Protein AF-A0A453MS35-F1 (afdb_monomer_lite)

InterPro domains:
  IPR036047 F-box-like domain superfamily [SSF81383] (11-63)
  IPR056594 F-box protein AT5G49610-like, beta-propeller domain [PF23635] (106-195)

Sequence (196 aa):
MAAISKVLEDDDLLSEILLRTVFTTTLLNSALVCTRWLAHASNRAFLHRFREIHPPRLLGFYINKGQNTPHFIPILPQPRELTAVIRHATSSLGTYQRVPSVPTYILGCRNGNVLIRQHDKIGTTFAVHNMVCPERGMDILPPFPRPQSPYLFDGTAYSRIMSKEEGDALSYLYVLMHQTTDGKHRVYIYILKHGI

pLDDT: mean 79.85, std 10.14, range [53.53, 92.62]

Organism: Aegilops tauschii subsp. strangulata (NCBI:txid200361)

Radius of gyration: 22.03 Å; chains: 1; bounding box: 55×33×72 Å

Structure (mmCIF, N/CA/C/O backbone):
data_AF-A0A453MS35-F1
#
_entry.id   AF-A0A453MS35-F1
#
loop_
_atom_site.group_PDB
_atom_site.id
_atom_site.type_symbol
_atom_site.label_atom_id
_atom_site.label_alt_id
_atom_site.label_comp_id
_atom_site.label_asym_id
_atom_site.label_entity_id
_atom_site.label_seq_id
_atom_site.pdbx_PDB_ins_code
_atom_site.Cartn_x
_atom_site.Cartn_y
_atom_site.Cartn_z
_atom_site.occupancy
_atom_site.B_iso_or_equiv
_atom_site.auth_seq_id
_atom_site.auth_comp_id
_atom_site.auth_asym_id
_atom_site.auth_atom_id
_atom_site.pdbx_PDB_model_num
ATOM 1 N N . MET A 1 1 ? -27.116 5.387 35.245 1.00 53.53 1 MET A N 1
ATOM 2 C CA . MET A 1 1 ? -26.172 4.264 35.029 1.00 53.53 1 MET A CA 1
ATOM 3 C C . MET A 1 1 ? -26.822 3.068 34.325 1.00 53.53 1 MET A C 1
ATOM 5 O O . MET A 1 1 ? -26.274 2.639 33.324 1.00 53.53 1 MET A O 1
ATOM 9 N N . ALA A 1 2 ? -28.000 2.574 34.741 1.00 59.91 2 ALA A N 1
ATOM 10 C CA . ALA A 1 2 ? -28.636 1.387 34.131 1.00 59.91 2 ALA A CA 1
ATOM 11 C C . ALA A 1 2 ? -28.990 1.513 32.628 1.00 59.91 2 ALA A C 1
ATOM 13 O O . ALA A 1 2 ? -28.843 0.554 31.877 1.00 59.91 2 ALA A O 1
ATOM 14 N N . ALA A 1 3 ? -29.407 2.698 32.167 1.00 63.09 3 ALA A N 1
ATOM 15 C CA . ALA A 1 3 ? -29.741 2.921 30.755 1.00 63.09 3 ALA A CA 1
ATOM 16 C C . ALA A 1 3 ? -28.516 2.853 29.820 1.00 63.09 3 ALA A C 1
ATOM 18 O O . ALA A 1 3 ? -28.639 2.401 28.689 1.00 63.09 3 ALA A O 1
ATOM 19 N N . ILE A 1 4 ? -27.331 3.249 30.306 1.00 62.66 4 ILE A N 1
ATOM 20 C CA . ILE A 1 4 ? -26.080 3.188 29.532 1.00 62.66 4 ILE A CA 1
ATOM 21 C C . ILE A 1 4 ? -25.636 1.727 29.367 1.00 62.66 4 ILE A C 1
ATOM 23 O O . ILE A 1 4 ? -25.231 1.348 28.276 1.00 62.66 4 ILE A O 1
ATOM 27 N N . SER A 1 5 ? -25.784 0.893 30.407 1.00 65.69 5 SER A N 1
ATOM 28 C CA . SER A 1 5 ? -25.489 -0.551 30.322 1.00 65.69 5 SER A CA 1
ATOM 29 C C . SER A 1 5 ? -26.341 -1.239 29.257 1.00 65.69 5 SER A C 1
ATOM 31 O O . SER A 1 5 ? -25.800 -1.928 28.404 1.00 65.69 5 SER A O 1
ATOM 33 N N . LYS A 1 6 ? -27.654 -0.955 29.226 1.00 69.81 6 LYS A N 1
ATOM 34 C CA . LYS A 1 6 ? -28.568 -1.517 28.217 1.00 69.81 6 LYS A CA 1
ATOM 35 C C . LYS A 1 6 ? -28.173 -1.182 26.779 1.00 69.81 6 LYS A C 1
ATOM 37 O O . LYS A 1 6 ? -28.295 -2.033 25.911 1.00 69.81 6 LYS A O 1
ATOM 42 N N . VAL A 1 7 ? -27.701 0.039 26.525 1.00 68.25 7 VAL A N 1
ATOM 43 C CA . VAL A 1 7 ? -27.255 0.458 25.184 1.00 68.25 7 VAL A CA 1
ATOM 44 C C . VAL A 1 7 ? -25.968 -0.261 24.774 1.00 68.25 7 VAL A C 1
ATOM 46 O O . VAL A 1 7 ? -25.811 -0.610 23.613 1.00 68.25 7 VAL A O 1
ATOM 49 N N . LEU A 1 8 ? -25.058 -0.514 25.719 1.00 69.62 8 LEU A N 1
ATOM 50 C CA . LEU A 1 8 ? -23.822 -1.265 25.468 1.00 69.62 8 LEU A CA 1
ATOM 51 C C . LEU A 1 8 ? -24.043 -2.789 25.414 1.00 69.62 8 LEU A C 1
ATOM 53 O O . LEU A 1 8 ? -23.153 -3.531 24.996 1.00 69.62 8 LEU A O 1
ATOM 57 N N . GLU A 1 9 ? -25.204 -3.269 25.856 1.00 74.69 9 GLU A N 1
ATOM 58 C CA . GLU A 1 9 ? -25.653 -4.663 25.774 1.00 74.69 9 GLU A CA 1
ATOM 59 C C . GLU A 1 9 ? -26.342 -4.998 24.446 1.00 74.69 9 GLU A C 1
ATOM 61 O O . GLU A 1 9 ? -26.417 -6.170 24.096 1.00 74.69 9 GLU A O 1
ATOM 66 N N . ASP A 1 10 ? -26.710 -4.000 23.650 1.00 86.00 10 ASP A N 1
ATOM 67 C CA . ASP A 1 10 ? -27.266 -4.164 22.307 1.00 86.00 10 ASP A CA 1
ATOM 68 C C . ASP A 1 10 ? -26.146 -4.157 21.248 1.00 86.00 10 ASP A C 1
ATOM 70 O O . ASP A 1 10 ? -25.329 -3.236 21.183 1.00 86.00 10 ASP A O 1
ATOM 74 N N . ASP A 1 11 ? -26.074 -5.220 20.445 1.00 85.56 11 ASP A N 1
ATOM 75 C CA . ASP A 1 11 ? -25.025 -5.416 19.439 1.00 85.56 11 ASP A CA 1
ATOM 76 C C . ASP A 1 11 ? -25.139 -4.451 18.244 1.00 85.56 11 ASP A C 1
ATOM 78 O O . ASP A 1 11 ? -24.112 -4.018 17.702 1.00 85.56 11 ASP A O 1
ATOM 82 N N . ASP A 1 12 ? -26.361 -4.073 17.862 1.00 86.19 12 ASP A N 1
ATOM 83 C CA . ASP A 1 12 ? -26.605 -3.127 16.773 1.00 86.19 12 ASP A CA 1
ATOM 84 C C . ASP A 1 12 ? -26.208 -1.718 17.221 1.00 86.19 12 ASP A C 1
ATOM 86 O O . ASP A 1 12 ? -25.478 -1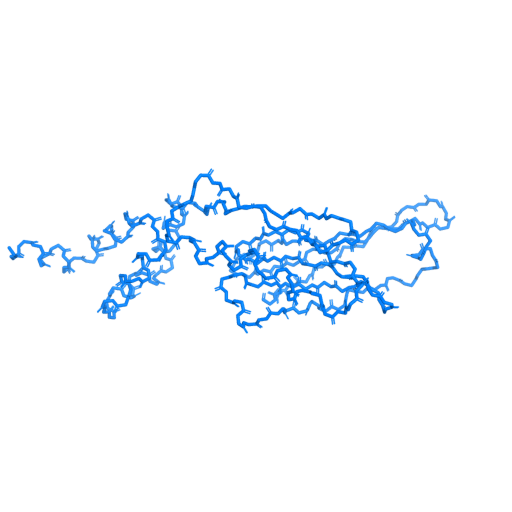.011 16.521 1.00 86.19 12 ASP A O 1
ATOM 90 N N . LEU A 1 13 ? -26.598 -1.330 18.440 1.00 88.00 13 LEU A N 1
ATOM 91 C CA . LEU A 1 13 ? -26.219 -0.035 19.011 1.00 88.00 13 LEU A CA 1
ATOM 92 C C . LEU A 1 13 ? -24.717 0.063 19.279 1.00 88.00 13 LEU A C 1
ATOM 94 O O . LEU A 1 13 ? -24.118 1.105 19.005 1.00 88.00 13 LEU A O 1
ATOM 98 N N . LEU A 1 14 ? -24.086 -1.002 19.780 1.00 88.00 14 LEU A N 1
ATOM 99 C CA . LEU A 1 14 ? -22.637 -1.037 19.966 1.00 88.00 14 LEU A CA 1
ATOM 100 C C . LEU A 1 14 ? -21.906 -0.839 18.633 1.00 88.00 14 LEU A C 1
ATOM 102 O O . LEU A 1 14 ? -20.988 -0.020 18.554 1.00 88.00 14 LEU A O 1
ATOM 106 N N . SER A 1 15 ? -22.343 -1.527 17.578 1.00 87.88 15 SER A N 1
ATOM 107 C CA . SER A 1 15 ? -21.783 -1.355 16.236 1.00 87.88 15 SER A CA 1
ATOM 108 C C . SER A 1 15 ? -21.948 0.084 15.737 1.00 87.88 15 SER A C 1
ATOM 110 O O . SER A 1 15 ? -20.984 0.678 15.262 1.00 87.88 15 SER A O 1
ATOM 112 N N . GLU A 1 16 ? -23.116 0.699 15.916 1.00 89.81 16 GLU A N 1
ATOM 113 C CA . GLU A 1 16 ? -23.354 2.100 15.541 1.00 89.81 16 GLU A CA 1
ATOM 114 C C . GLU A 1 16 ? -22.481 3.092 16.329 1.00 89.81 16 GLU A C 1
ATOM 116 O O . GLU A 1 16 ? -21.975 4.071 15.772 1.00 89.81 16 GLU A O 1
ATOM 121 N N . ILE A 1 17 ? -22.245 2.840 17.620 1.00 89.62 17 ILE A N 1
ATOM 122 C CA . ILE A 1 17 ? -21.335 3.653 18.440 1.00 89.62 17 ILE A CA 1
ATOM 123 C C . ILE A 1 17 ? -19.905 3.548 17.906 1.00 89.62 17 ILE A C 1
ATOM 125 O O . ILE A 1 17 ? -19.237 4.570 17.728 1.00 89.62 17 ILE A O 1
ATOM 129 N N . LEU A 1 18 ? -19.442 2.331 17.613 1.00 89.94 18 LEU A N 1
ATOM 130 C CA . LEU A 1 18 ? -18.110 2.099 17.058 1.00 89.94 18 LEU A CA 1
ATOM 131 C C . LEU A 1 18 ? -17.957 2.732 15.668 1.00 89.94 18 LEU A C 1
ATOM 133 O O . LEU A 1 18 ? -16.920 3.336 15.392 1.00 89.94 18 LEU A O 1
ATOM 137 N N .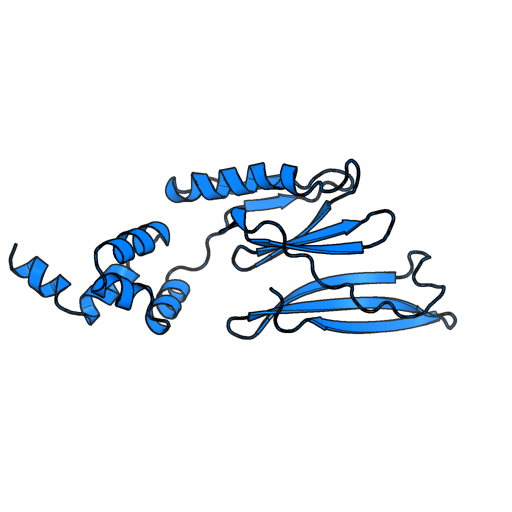 LEU A 1 19 ? -18.989 2.679 14.819 1.00 90.62 19 LEU A N 1
ATOM 138 C CA . LEU A 1 19 ? -18.997 3.328 13.501 1.00 90.62 19 LEU A CA 1
ATOM 139 C C . LEU A 1 19 ? -18.876 4.848 13.592 1.00 90.62 19 LEU A C 1
ATOM 141 O O . LEU A 1 19 ? -18.324 5.472 12.692 1.00 90.62 19 LEU A O 1
ATOM 145 N N . ARG A 1 20 ? -19.351 5.467 14.675 1.00 88.62 20 ARG A N 1
ATOM 146 C CA . ARG A 1 20 ? -19.210 6.916 14.889 1.00 88.62 20 ARG A CA 1
ATOM 147 C C . ARG A 1 20 ? -17.809 7.324 15.342 1.00 88.62 20 ARG A C 1
ATOM 149 O O . ARG A 1 20 ? -17.517 8.520 15.383 1.00 88.62 20 ARG A O 1
ATOM 156 N N . THR A 1 21 ? -16.928 6.375 15.664 1.00 85.38 21 THR A N 1
ATOM 157 C CA . THR A 1 21 ? -15.532 6.695 15.979 1.00 85.38 21 THR A CA 1
ATOM 158 C C . THR A 1 21 ? -14.807 7.147 14.709 1.00 85.38 21 THR A C 1
ATOM 160 O O . THR A 1 21 ? -14.767 6.445 13.710 1.00 85.38 21 THR A O 1
ATOM 163 N N . VAL A 1 22 ? -14.252 8.360 14.718 1.00 76.06 22 VAL A N 1
ATOM 164 C CA . VAL A 1 22 ? -13.655 8.979 13.514 1.00 76.06 22 VAL A CA 1
ATOM 165 C C . VAL A 1 22 ? -12.241 8.457 13.226 1.00 76.06 22 VAL A C 1
ATOM 167 O O . VAL A 1 22 ? -11.738 8.573 12.107 1.00 76.06 22 VAL A O 1
ATOM 170 N N . PHE A 1 23 ? -11.571 7.899 14.237 1.00 77.69 23 PHE A N 1
ATOM 171 C CA . PHE A 1 23 ? -10.180 7.472 14.145 1.00 77.69 23 PHE A CA 1
ATOM 172 C C . PHE A 1 23 ? -10.036 5.971 14.355 1.00 77.69 23 PHE A C 1
ATOM 174 O O . PHE A 1 23 ? -10.543 5.408 15.325 1.00 77.69 23 PHE A O 1
ATOM 181 N N . THR A 1 24 ? -9.237 5.339 13.494 1.00 79.62 24 THR A N 1
ATOM 182 C CA . THR A 1 24 ? -8.871 3.922 13.609 1.00 79.62 24 THR A CA 1
ATOM 183 C C . THR A 1 24 ? -8.214 3.610 14.953 1.00 79.62 24 THR A C 1
ATOM 185 O O . THR A 1 24 ? -8.411 2.532 15.493 1.00 79.62 24 THR A O 1
ATOM 188 N N . THR A 1 25 ? -7.464 4.550 15.533 1.00 80.81 25 THR A N 1
ATOM 189 C CA . THR A 1 25 ? -6.862 4.399 16.868 1.00 80.81 25 THR A CA 1
ATOM 190 C C . THR A 1 25 ? -7.920 4.275 17.960 1.00 80.81 25 THR A C 1
ATOM 192 O O . THR A 1 25 ? -7.791 3.430 18.841 1.00 80.81 25 THR A O 1
ATOM 195 N N . THR A 1 26 ? -8.992 5.068 17.890 1.00 85.75 26 THR A N 1
ATOM 196 C CA . THR A 1 26 ? -10.132 4.954 18.805 1.00 85.75 26 THR A CA 1
ATOM 197 C C . THR A 1 26 ? -10.819 3.607 18.635 1.00 85.75 26 THR A C 1
ATOM 199 O O . THR A 1 26 ? -11.050 2.931 19.630 1.00 85.75 26 THR A O 1
ATOM 202 N N . LEU A 1 27 ? -11.058 3.178 17.392 1.00 87.50 27 LEU A N 1
ATOM 203 C CA . LEU A 1 27 ? -11.637 1.866 17.104 1.00 87.50 27 LEU A CA 1
ATOM 204 C C . LEU A 1 27 ? -10.773 0.714 17.650 1.00 87.50 27 LEU A C 1
ATOM 206 O O . LEU A 1 27 ? -11.301 -0.227 18.237 1.00 87.50 27 LEU A O 1
ATOM 210 N N . LEU A 1 28 ? -9.446 0.801 17.509 1.00 85.38 28 LEU A N 1
ATOM 211 C CA . LEU A 1 28 ? -8.510 -0.176 18.074 1.00 85.38 28 LEU A CA 1
ATOM 212 C C . LEU A 1 28 ? -8.582 -0.200 19.604 1.00 85.38 28 LEU A C 1
ATOM 214 O O . LEU A 1 28 ? -8.709 -1.270 20.189 1.00 85.38 28 LEU A O 1
ATOM 218 N N . ASN A 1 29 ? -8.570 0.964 20.255 1.00 86.56 29 ASN A N 1
ATOM 219 C CA . ASN A 1 29 ? -8.703 1.047 21.711 1.00 86.56 29 ASN A CA 1
ATOM 220 C C . ASN A 1 29 ? -10.041 0.469 22.192 1.00 86.56 29 ASN A C 1
ATOM 222 O O . ASN A 1 29 ? -10.085 -0.228 23.200 1.00 86.56 29 ASN A O 1
ATOM 226 N N . SER A 1 30 ? -11.120 0.712 21.448 1.00 88.62 30 SER A N 1
ATOM 227 C CA . SER A 1 30 ? -12.433 0.119 21.689 1.00 88.62 30 SER A CA 1
ATOM 228 C C . SER A 1 30 ? -12.404 -1.409 21.569 1.00 88.62 30 SER A C 1
ATOM 230 O O . SER A 1 30 ? -12.941 -2.100 22.430 1.00 88.62 30 SER A O 1
ATOM 232 N N . ALA A 1 31 ? -11.722 -1.954 20.561 1.00 89.56 31 ALA A N 1
ATOM 233 C CA . ALA A 1 31 ? -11.560 -3.397 20.396 1.00 89.56 31 ALA A CA 1
ATOM 234 C C . ALA A 1 31 ? -10.783 -4.051 21.557 1.00 89.56 31 ALA A C 1
ATOM 236 O O . ALA A 1 31 ? -11.017 -5.213 21.874 1.00 89.56 31 ALA A O 1
ATOM 237 N N . LEU A 1 32 ? -9.893 -3.308 22.223 1.00 91.88 32 LEU A N 1
ATOM 238 C CA . LEU A 1 32 ? -9.124 -3.794 23.374 1.00 91.88 32 LEU A CA 1
ATOM 239 C C . LEU A 1 32 ? -9.926 -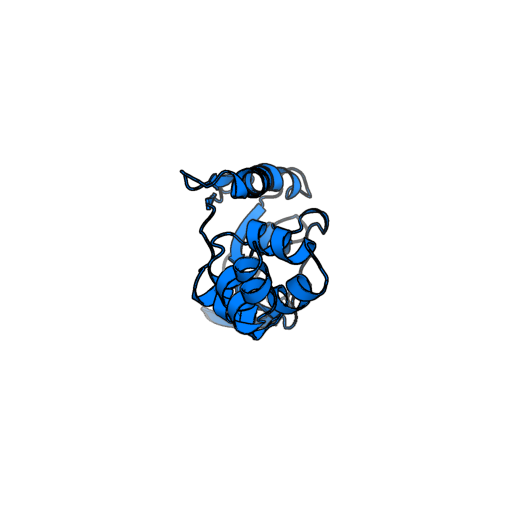3.846 24.686 1.00 91.88 32 LEU A C 1
ATOM 241 O O . LEU A 1 32 ? -9.437 -4.413 25.660 1.00 91.88 32 LEU A O 1
ATOM 245 N N . VAL A 1 33 ? -11.140 -3.283 24.733 1.00 91.44 33 VAL A N 1
ATOM 246 C CA . VAL A 1 33 ? -11.967 -3.256 25.953 1.00 91.44 33 VAL A CA 1
ATOM 247 C C . VAL A 1 33 ? -12.387 -4.665 26.375 1.00 91.44 33 VAL A C 1
ATOM 249 O O . VAL A 1 33 ? -12.243 -5.030 27.540 1.00 91.44 33 VAL A O 1
ATOM 252 N N . CYS A 1 34 ? -12.929 -5.458 25.445 1.00 90.62 34 CYS A N 1
ATOM 253 C CA . CYS A 1 34 ? -13.307 -6.849 25.691 1.00 90.62 34 CYS A CA 1
ATOM 254 C C . CYS A 1 34 ? -13.479 -7.637 24.383 1.00 90.62 34 CYS A C 1
ATOM 256 O O . CYS A 1 34 ? -13.602 -7.068 23.297 1.00 90.62 34 CYS A O 1
ATOM 258 N N . THR A 1 35 ? -13.560 -8.966 24.491 1.00 91.88 35 THR A N 1
ATOM 259 C CA . THR A 1 35 ? -13.726 -9.882 23.347 1.00 91.88 35 THR A CA 1
ATOM 260 C C . THR A 1 35 ? -14.974 -9.594 22.513 1.00 91.88 35 THR A C 1
ATOM 262 O O . THR A 1 35 ? -14.939 -9.746 21.294 1.00 91.88 35 THR A O 1
ATOM 265 N N . ARG A 1 36 ? -16.064 -9.135 23.140 1.00 91.00 36 ARG A N 1
ATOM 266 C CA . ARG A 1 36 ? -17.298 -8.759 22.436 1.00 91.00 36 ARG A CA 1
ATOM 267 C C . ARG A 1 36 ? -17.107 -7.518 21.563 1.00 91.00 36 ARG A C 1
ATOM 269 O O . ARG A 1 36 ? -17.532 -7.511 20.414 1.00 91.00 36 ARG A O 1
ATOM 276 N N . TRP A 1 37 ? -16.436 -6.488 22.077 1.00 91.88 37 TRP A N 1
ATOM 277 C CA . TRP A 1 37 ? -16.123 -5.287 21.296 1.00 91.88 37 TRP A CA 1
ATOM 278 C C . TRP A 1 37 ? -15.136 -5.598 20.170 1.00 91.88 37 TRP A C 1
ATOM 280 O O . TRP A 1 37 ? -15.319 -5.122 19.053 1.00 91.88 37 TRP A O 1
ATOM 290 N N . LEU A 1 38 ? -14.142 -6.453 20.434 1.00 92.31 38 LEU A N 1
ATOM 291 C CA . LEU A 1 38 ? -13.237 -6.964 19.408 1.00 92.31 38 LEU A CA 1
ATOM 292 C C . LEU A 1 38 ? -13.998 -7.686 18.291 1.00 92.31 38 LEU A C 1
ATOM 294 O O . LEU A 1 38 ? -13.713 -7.443 17.121 1.00 92.31 38 LEU A O 1
ATOM 298 N N . ALA A 1 39 ? -14.966 -8.544 18.624 1.00 92.62 39 ALA A N 1
ATOM 299 C CA . ALA A 1 39 ? -15.753 -9.284 17.637 1.00 92.62 39 ALA A CA 1
ATOM 300 C C . ALA A 1 39 ? -16.514 -8.349 16.682 1.00 92.62 39 ALA A C 1
ATOM 302 O O . ALA A 1 39 ? -16.484 -8.555 15.470 1.00 92.62 39 ALA A O 1
ATOM 303 N N . HIS A 1 40 ? -17.121 -7.282 17.207 1.00 91.25 40 HIS A N 1
ATOM 304 C CA . HIS A 1 40 ? -17.804 -6.277 16.385 1.00 91.25 40 HIS A CA 1
ATOM 305 C C . HIS A 1 40 ? -16.831 -5.419 15.579 1.00 91.25 40 HIS A C 1
ATOM 307 O O . HIS A 1 40 ? -16.977 -5.298 14.365 1.00 91.25 40 HIS A O 1
ATOM 313 N N . ALA A 1 41 ? -15.785 -4.892 16.218 1.00 90.81 41 ALA A N 1
ATOM 314 C CA . ALA A 1 41 ? -14.792 -4.042 15.562 1.00 90.81 41 ALA A CA 1
ATOM 315 C C . ALA A 1 41 ? -13.994 -4.775 14.467 1.00 90.81 41 ALA A C 1
ATOM 317 O O . ALA A 1 41 ? -13.535 -4.144 13.517 1.00 90.81 41 ALA A O 1
ATOM 318 N N . SER A 1 42 ? -13.823 -6.095 14.586 1.00 89.62 42 SER A N 1
ATOM 319 C CA . SER A 1 42 ? -13.133 -6.936 13.597 1.00 89.62 42 SER A CA 1
ATOM 320 C C . SER A 1 42 ? -14.065 -7.567 12.556 1.00 89.62 42 SER A C 1
ATOM 322 O O . SER A 1 42 ? -13.585 -8.190 11.605 1.00 89.62 42 SER A O 1
ATOM 324 N N . ASN A 1 43 ? -15.386 -7.395 12.683 1.00 91.94 43 ASN A N 1
ATOM 325 C CA . ASN A 1 43 ? -16.345 -7.920 11.720 1.00 91.94 43 ASN A CA 1
ATOM 326 C C . ASN A 1 43 ? -16.121 -7.288 10.333 1.00 91.94 43 ASN A C 1
ATOM 328 O O . ASN A 1 43 ? -16.025 -6.070 10.181 1.00 91.94 43 ASN A O 1
ATOM 332 N N . ARG A 1 44 ? -16.070 -8.119 9.285 1.00 89.94 44 ARG A N 1
ATOM 333 C CA . ARG A 1 44 ? -15.769 -7.666 7.917 1.00 89.94 44 ARG A CA 1
ATOM 334 C C . ARG A 1 44 ? -16.797 -6.669 7.373 1.00 89.94 44 ARG A C 1
ATOM 336 O O . ARG A 1 44 ? -16.406 -5.703 6.723 1.00 89.94 44 ARG A O 1
ATOM 343 N N . ALA A 1 45 ? -18.086 -6.882 7.640 1.00 90.44 45 ALA A N 1
ATOM 344 C CA . ALA A 1 45 ? -19.147 -5.972 7.215 1.00 90.44 45 ALA A CA 1
ATOM 345 C C . ALA A 1 45 ? -19.078 -4.641 7.980 1.00 90.44 45 ALA A C 1
ATOM 347 O O . ALA A 1 45 ? -19.236 -3.581 7.375 1.00 90.44 45 ALA A O 1
ATOM 348 N N . PHE A 1 46 ? -18.764 -4.690 9.279 1.00 91.81 46 PHE A N 1
ATOM 349 C CA . PHE A 1 46 ? -18.502 -3.493 10.079 1.00 91.81 46 PHE A CA 1
ATOM 350 C C . PHE A 1 46 ? -17.312 -2.698 9.521 1.00 91.81 46 PHE A C 1
ATOM 352 O O . PHE A 1 46 ? -17.448 -1.510 9.251 1.00 91.81 46 PHE A O 1
ATOM 359 N N . LEU A 1 47 ? -16.166 -3.345 9.277 1.00 88.19 47 LEU A N 1
ATOM 360 C CA . LEU A 1 47 ? -14.965 -2.686 8.747 1.00 88.19 47 LEU A CA 1
ATOM 361 C C . LEU A 1 47 ? -15.183 -2.099 7.349 1.00 88.19 47 LEU A C 1
ATOM 363 O O . LEU A 1 47 ? -14.626 -1.047 7.038 1.00 88.19 47 LEU A O 1
ATOM 367 N N . HIS A 1 48 ? -15.989 -2.759 6.513 1.00 87.31 48 HIS A N 1
ATOM 368 C CA . HIS A 1 48 ? -16.400 -2.218 5.220 1.00 87.31 48 HIS A CA 1
ATOM 369 C C . HIS A 1 48 ? -17.170 -0.907 5.400 1.00 87.31 48 HIS A C 1
ATOM 371 O O . HIS A 1 48 ? -16.731 0.125 4.899 1.00 87.31 48 HIS A O 1
ATOM 377 N N . ARG A 1 49 ? -18.245 -0.925 6.202 1.00 90.38 49 ARG A N 1
ATOM 378 C CA . ARG A 1 49 ? -19.043 0.274 6.505 1.00 90.38 49 ARG A CA 1
ATOM 379 C C . ARG A 1 49 ? -18.204 1.376 7.144 1.00 90.38 49 ARG A C 1
ATOM 381 O O . ARG A 1 49 ? -18.323 2.539 6.777 1.00 90.38 49 ARG A O 1
ATOM 388 N N . PHE A 1 50 ? -17.314 1.015 8.064 1.00 89.69 50 PHE A N 1
ATOM 389 C CA . PHE A 1 50 ? -16.406 1.956 8.706 1.00 89.69 50 PHE A CA 1
ATOM 390 C C . PHE A 1 50 ? -15.531 2.682 7.677 1.00 89.69 50 PHE A C 1
ATOM 392 O O . PHE A 1 50 ? -15.388 3.895 7.755 1.00 89.69 50 PHE A O 1
ATOM 399 N N . ARG A 1 51 ? -14.975 1.971 6.686 1.00 85.88 51 ARG A N 1
ATOM 400 C CA . ARG A 1 51 ? -14.154 2.568 5.614 1.00 85.88 51 ARG A CA 1
ATOM 401 C C . ARG A 1 51 ? -14.968 3.411 4.632 1.00 85.88 51 ARG A C 1
ATOM 403 O O . ARG A 1 51 ? -14.434 4.382 4.105 1.00 85.88 51 ARG A O 1
ATOM 410 N N . GLU A 1 52 ? -16.226 3.050 4.386 1.00 87.44 52 GLU A N 1
ATOM 411 C CA . GLU A 1 52 ? -17.142 3.848 3.558 1.00 87.44 52 GLU A CA 1
ATOM 412 C C . GLU A 1 52 ? -17.479 5.188 4.221 1.00 87.44 52 GLU A C 1
ATOM 414 O O . GLU A 1 52 ? -17.499 6.220 3.554 1.00 87.44 52 GLU A O 1
ATOM 419 N N . ILE A 1 53 ? -17.703 5.179 5.538 1.00 89.94 53 ILE A N 1
ATOM 420 C CA . ILE A 1 53 ? -18.017 6.383 6.319 1.00 89.94 53 ILE A CA 1
ATOM 421 C C . ILE A 1 53 ? -16.751 7.215 6.582 1.00 89.94 53 ILE A C 1
ATOM 423 O O . ILE A 1 53 ? -16.799 8.446 6.555 1.00 89.94 53 ILE A O 1
ATOM 427 N N . HIS A 1 54 ? -15.612 6.555 6.806 1.00 86.31 54 HIS A N 1
ATOM 428 C CA . HIS A 1 54 ? -14.330 7.182 7.135 1.00 86.31 54 HIS A CA 1
ATOM 429 C C . HIS A 1 54 ? -13.289 6.889 6.050 1.00 86.31 54 HIS A C 1
ATOM 431 O O . HIS A 1 54 ? -12.448 5.997 6.224 1.00 86.31 54 HIS A O 1
ATOM 437 N N . PRO A 1 55 ? -13.304 7.634 4.927 1.00 79.75 55 PRO A N 1
ATOM 438 C CA . PRO A 1 55 ? -12.339 7.427 3.860 1.00 79.75 55 PRO A CA 1
ATOM 439 C C . PRO A 1 55 ? -10.899 7.645 4.361 1.00 79.75 55 PRO A C 1
ATOM 441 O O . PRO A 1 55 ? -10.667 8.461 5.265 1.00 79.75 55 PRO A O 1
ATOM 444 N N . PRO A 1 56 ? -9.905 6.955 3.767 1.00 78.25 56 PRO A N 1
ATOM 445 C CA . PRO A 1 56 ? -8.508 7.108 4.148 1.00 78.25 56 PRO A CA 1
ATOM 446 C C . PRO A 1 56 ? -8.067 8.572 4.114 1.00 78.25 56 PRO A C 1
ATOM 448 O O . PRO A 1 56 ? -8.245 9.276 3.119 1.00 78.25 56 PRO A O 1
ATOM 451 N N . ARG A 1 57 ? -7.455 9.030 5.206 1.00 80.31 57 ARG A N 1
ATOM 452 C CA . ARG A 1 57 ? -6.939 10.396 5.303 1.00 80.31 57 ARG A CA 1
ATOM 453 C C . ARG A 1 57 ? -5.579 10.498 4.631 1.00 80.31 57 ARG A C 1
ATOM 455 O O . ARG A 1 57 ? -4.690 9.678 4.862 1.00 80.31 57 ARG A O 1
ATOM 462 N N . LEU A 1 58 ? -5.400 11.548 3.840 1.00 85.56 58 LEU A N 1
ATOM 463 C CA . LEU A 1 58 ? -4.122 11.847 3.215 1.00 85.56 58 LEU A CA 1
ATOM 464 C C . LEU A 1 58 ? -3.149 12.412 4.260 1.00 85.56 58 LEU A C 1
ATOM 466 O O . LEU A 1 58 ? -3.373 13.482 4.825 1.00 85.56 58 LEU A O 1
ATOM 470 N N . LEU A 1 59 ? -2.071 11.676 4.529 1.00 87.94 59 LEU A N 1
ATOM 471 C CA . LEU A 1 59 ? -1.068 12.063 5.528 1.00 87.94 59 LEU A CA 1
ATOM 472 C C . LEU A 1 59 ? -0.043 13.059 4.977 1.00 87.94 59 LEU A C 1
ATOM 474 O O . LEU A 1 59 ? 0.483 13.893 5.712 1.00 87.94 59 LEU A O 1
ATOM 478 N N . GLY A 1 60 ? 0.259 12.961 3.685 1.00 89.94 60 GLY A N 1
ATOM 479 C CA . GLY A 1 60 ? 1.346 13.689 3.050 1.00 89.94 60 GLY A CA 1
ATOM 480 C C . GLY A 1 60 ? 1.701 13.117 1.688 1.00 89.94 60 GLY A C 1
ATOM 481 O O . GLY A 1 60 ? 1.023 12.223 1.176 1.00 89.94 60 GLY A O 1
ATOM 482 N N . PHE A 1 61 ? 2.792 13.622 1.125 1.00 89.19 61 PHE A N 1
ATOM 483 C CA . PHE A 1 61 ? 3.292 13.224 -0.186 1.00 89.19 61 PHE A CA 1
ATOM 484 C C . PHE A 1 61 ? 4.780 12.920 -0.135 1.00 89.19 61 PHE A C 1
ATOM 486 O O . PHE A 1 61 ? 5.532 13.544 0.611 1.00 89.19 61 PHE A O 1
ATOM 493 N N . TYR A 1 62 ? 5.214 11.997 -0.986 1.00 87.94 62 TYR A N 1
ATOM 494 C CA . TYR A 1 62 ? 6.628 11.764 -1.230 1.00 87.94 62 TYR A CA 1
ATOM 495 C C . TYR A 1 62 ? 7.094 12.573 -2.435 1.00 87.94 62 TYR A C 1
ATOM 497 O O . TYR A 1 62 ? 6.498 12.492 -3.508 1.00 87.94 62 TYR A O 1
ATOM 505 N N . ILE A 1 63 ? 8.188 13.313 -2.272 1.00 87.94 63 ILE A N 1
ATOM 506 C CA . ILE A 1 63 ? 8.862 14.017 -3.361 1.00 87.94 63 ILE A CA 1
ATOM 507 C C . ILE A 1 63 ? 10.145 13.273 -3.712 1.00 87.94 63 ILE A C 1
ATOM 509 O O . ILE A 1 63 ? 11.070 13.183 -2.901 1.00 87.94 63 ILE A O 1
ATOM 513 N N . ASN A 1 64 ? 10.205 12.772 -4.945 1.00 85.94 64 ASN A N 1
ATOM 514 C CA . ASN A 1 64 ? 11.416 12.199 -5.521 1.00 85.94 64 ASN A CA 1
ATOM 515 C C . ASN A 1 64 ? 12.361 13.333 -5.939 1.00 85.94 64 ASN A C 1
ATOM 517 O O . ASN A 1 64 ? 12.021 14.127 -6.814 1.00 85.94 64 ASN A O 1
ATOM 521 N N . LYS A 1 65 ? 13.553 13.405 -5.337 1.00 77.50 65 LYS A N 1
ATOM 522 C CA . LYS A 1 65 ? 14.556 14.454 -5.607 1.00 77.50 65 LYS A CA 1
ATOM 523 C C . LYS A 1 65 ? 15.685 13.973 -6.533 1.00 77.50 65 LYS A C 1
ATOM 525 O O . LYS A 1 65 ? 16.844 14.342 -6.357 1.00 77.50 65 LYS A O 1
ATOM 530 N N . GLY A 1 66 ? 15.366 13.125 -7.511 1.00 72.00 66 GLY A N 1
ATOM 531 C CA . GLY A 1 66 ? 16.348 12.600 -8.463 1.00 72.00 66 GLY A CA 1
ATOM 532 C C . GLY A 1 66 ? 17.339 11.632 -7.812 1.00 72.00 66 GLY A C 1
ATOM 533 O O . GLY A 1 66 ? 16.941 10.545 -7.414 1.00 72.00 66 GLY A O 1
ATOM 534 N N . GLN A 1 67 ? 18.618 12.018 -7.736 1.00 66.25 67 GLN A N 1
ATOM 535 C CA . GLN A 1 67 ? 19.697 11.180 -7.182 1.00 66.25 67 GLN A CA 1
ATOM 536 C C . GLN A 1 67 ? 19.673 11.079 -5.646 1.00 66.25 67 GLN A C 1
ATOM 538 O O . GLN A 1 67 ? 20.394 10.274 -5.063 1.00 66.25 67 GLN A O 1
ATOM 543 N N . ASN A 1 68 ? 18.838 11.885 -4.989 1.00 69.94 68 ASN A N 1
ATOM 544 C CA . ASN A 1 68 ? 18.744 11.937 -3.537 1.00 69.94 68 ASN A CA 1
ATOM 545 C C . ASN A 1 68 ? 17.588 11.086 -3.013 1.00 69.94 68 ASN A C 1
ATOM 547 O O . ASN A 1 68 ? 16.580 10.882 -3.694 1.00 69.94 68 ASN A O 1
ATOM 551 N N . THR A 1 69 ? 17.704 10.678 -1.750 1.00 76.06 69 THR A N 1
ATOM 552 C CA . THR A 1 69 ? 16.635 10.016 -1.003 1.00 76.06 69 THR A CA 1
ATOM 553 C C . THR A 1 69 ? 15.333 10.823 -1.111 1.00 76.06 69 THR A C 1
ATOM 555 O O . THR A 1 69 ? 15.360 12.055 -0.950 1.00 76.06 69 THR A O 1
ATOM 558 N N . PRO A 1 70 ? 14.181 10.182 -1.395 1.00 81.94 70 PRO A N 1
ATOM 559 C CA . PRO A 1 70 ? 12.913 10.892 -1.434 1.00 81.94 70 PRO A CA 1
ATOM 560 C C . PRO A 1 70 ? 12.631 11.554 -0.082 1.00 81.94 70 PRO A C 1
ATOM 562 O O . PRO A 1 70 ? 13.230 11.214 0.937 1.00 81.94 70 PRO A O 1
ATOM 565 N N . HIS A 1 71 ? 11.743 12.540 -0.068 1.00 84.44 71 HIS A N 1
ATOM 566 C CA . HIS A 1 71 ? 11.354 13.230 1.163 1.00 84.44 71 HIS A CA 1
ATOM 567 C C . HIS A 1 71 ? 9.852 13.119 1.363 1.00 84.44 71 HIS A C 1
ATOM 569 O O . HIS A 1 71 ? 9.095 13.318 0.415 1.00 84.44 71 HIS A O 1
ATOM 575 N N . PHE A 1 72 ? 9.428 12.835 2.591 1.00 87.62 72 PHE A N 1
ATOM 576 C CA . PHE A 1 72 ? 8.023 12.913 2.964 1.00 87.62 72 PHE A CA 1
ATOM 577 C C . PHE A 1 72 ? 7.679 14.342 3.390 1.00 87.62 72 PHE A C 1
ATOM 579 O O . PHE A 1 72 ? 8.350 14.918 4.245 1.00 87.62 72 PHE A O 1
ATOM 586 N N . ILE A 1 73 ? 6.633 14.907 2.792 1.00 90.75 73 ILE A N 1
ATOM 587 C CA . ILE A 1 73 ? 6.058 16.192 3.177 1.00 90.75 73 ILE A CA 1
ATOM 588 C C . ILE A 1 73 ? 4.690 15.921 3.799 1.00 90.75 73 ILE A C 1
ATOM 590 O O . ILE A 1 73 ? 3.771 15.537 3.067 1.00 90.75 73 ILE A O 1
ATOM 594 N N . PRO A 1 74 ? 4.530 16.101 5.121 1.00 91.12 74 PRO A N 1
ATOM 595 C CA . PRO A 1 74 ? 3.230 15.963 5.750 1.00 91.12 74 PRO A CA 1
ATOM 596 C C . PRO A 1 74 ? 2.294 17.081 5.292 1.00 91.12 74 PRO A C 1
ATOM 598 O O . PRO A 1 74 ? 2.697 18.238 5.170 1.00 91.12 74 PRO A O 1
ATOM 601 N N . ILE A 1 75 ? 1.023 16.746 5.089 1.00 91.56 75 ILE A N 1
ATOM 602 C CA . ILE A 1 75 ? -0.040 17.756 5.039 1.00 91.56 75 ILE A CA 1
ATOM 603 C C . ILE A 1 75 ? -0.290 18.215 6.467 1.00 91.56 75 ILE A C 1
ATOM 605 O O . ILE A 1 75 ? -0.293 17.382 7.365 1.00 91.56 75 ILE A O 1
ATOM 609 N N . LEU A 1 76 ? -0.505 19.511 6.678 1.00 89.06 76 LEU A N 1
ATOM 610 C CA . LEU A 1 76 ? -0.822 20.093 7.979 1.00 89.06 76 LEU A CA 1
ATOM 611 C C . LEU A 1 76 ? -2.075 20.981 7.868 1.00 89.06 76 LEU A C 1
ATOM 613 O O . LEU A 1 76 ? -2.304 21.551 6.800 1.00 89.06 76 LEU A O 1
ATOM 617 N N . PRO A 1 77 ? -2.860 21.136 8.951 1.00 89.56 77 PRO A N 1
ATOM 618 C CA . PRO A 1 77 ? -2.687 20.511 10.268 1.00 89.56 77 PRO A CA 1
ATOM 619 C C . PRO A 1 77 ? -3.146 19.042 10.293 1.00 89.56 77 PRO A C 1
ATOM 621 O O . PRO A 1 77 ? -4.045 18.654 9.553 1.00 89.56 77 PRO A O 1
ATOM 624 N N . GLN A 1 78 ? -2.542 18.227 11.165 1.00 86.44 78 GLN A N 1
ATOM 625 C CA . GLN A 1 78 ? -2.941 16.828 11.380 1.00 86.44 78 GLN A CA 1
ATOM 626 C C . GLN A 1 78 ? -3.323 16.591 12.845 1.00 86.44 78 GLN A C 1
ATOM 628 O O . GLN A 1 78 ? -2.703 17.182 13.734 1.00 86.44 78 GLN A O 1
ATOM 633 N N . PRO A 1 79 ? -4.313 15.723 13.112 1.00 85.38 79 PRO A N 1
ATOM 634 C CA . PRO A 1 79 ? -4.650 15.284 14.462 1.00 85.38 79 PRO A CA 1
ATOM 635 C C . PRO A 1 79 ? -3.448 14.663 15.185 1.00 85.38 79 PRO A C 1
ATOM 637 O O . PRO A 1 79 ? -2.588 14.028 14.564 1.00 85.38 79 PRO A O 1
ATOM 640 N N . ARG A 1 80 ? -3.395 14.819 16.514 1.00 85.75 80 ARG A N 1
ATOM 641 C CA . ARG A 1 80 ? -2.272 14.334 17.338 1.00 85.75 80 ARG A CA 1
ATOM 642 C C . ARG A 1 80 ? -2.103 12.819 17.236 1.00 85.75 80 ARG A C 1
ATOM 644 O O . ARG A 1 80 ? -0.975 12.332 17.277 1.00 85.75 80 ARG A O 1
ATOM 651 N N . GLU A 1 81 ? -3.197 12.103 17.019 1.00 82.62 81 GLU A N 1
ATOM 652 C CA . GLU A 1 81 ? -3.285 10.659 16.816 1.00 82.62 81 GLU A CA 1
ATOM 653 C C . GLU A 1 81 ? -2.430 10.181 15.632 1.00 82.62 81 GLU A C 1
ATOM 655 O O . GLU A 1 81 ? -1.964 9.045 15.628 1.00 82.62 81 GLU A O 1
ATOM 660 N N . LEU A 1 82 ? -2.176 11.048 14.644 1.00 82.62 82 LEU A N 1
ATOM 661 C CA . LEU A 1 82 ? -1.397 10.722 13.445 1.00 82.62 82 LEU A CA 1
ATOM 662 C C . LEU A 1 82 ? 0.087 11.099 13.566 1.00 82.62 82 LEU A C 1
ATOM 664 O O . LEU A 1 82 ? 0.880 10.763 12.686 1.00 82.62 82 LEU A O 1
ATOM 668 N N . THR A 1 83 ? 0.495 11.750 14.660 1.00 85.94 83 THR A N 1
ATOM 669 C CA . THR A 1 83 ? 1.870 12.253 14.852 1.00 85.94 83 THR A CA 1
ATOM 670 C C . THR A 1 83 ? 2.911 11.142 14.754 1.00 85.94 83 THR A C 1
ATOM 672 O O . THR A 1 83 ? 3.951 11.327 14.124 1.00 85.94 83 THR A O 1
ATOM 675 N N . ALA A 1 84 ? 2.639 9.976 15.349 1.00 83.12 84 ALA A N 1
ATOM 676 C CA . ALA A 1 84 ? 3.564 8.847 15.309 1.00 83.12 84 ALA A CA 1
ATOM 677 C C . ALA A 1 84 ? 3.765 8.330 13.876 1.00 83.12 84 ALA A C 1
ATOM 679 O O . ALA A 1 84 ? 4.906 8.131 13.460 1.00 83.12 84 ALA A O 1
ATOM 680 N N . VAL A 1 85 ? 2.676 8.195 13.111 1.00 81.50 85 VAL A N 1
ATOM 681 C CA . VAL A 1 85 ? 2.707 7.735 11.714 1.00 81.50 85 VAL A CA 1
ATOM 682 C C . VAL A 1 85 ? 3.417 8.751 10.824 1.00 81.50 85 VAL A C 1
ATOM 684 O O . VAL A 1 85 ? 4.249 8.368 10.010 1.00 81.50 85 VAL A O 1
ATOM 687 N N . ILE A 1 86 ? 3.156 10.048 11.008 1.00 86.75 86 ILE A N 1
ATOM 688 C CA . ILE A 1 86 ? 3.836 11.122 10.269 1.00 86.75 86 ILE A CA 1
ATOM 689 C C . ILE A 1 86 ? 5.331 11.132 10.578 1.00 86.75 86 ILE A C 1
ATOM 691 O O . ILE A 1 86 ? 6.144 11.169 9.659 1.00 86.75 86 ILE A O 1
ATOM 695 N N . ARG A 1 87 ? 5.713 11.059 11.858 1.00 85.62 87 ARG A N 1
ATOM 696 C CA . ARG A 1 87 ? 7.121 10.992 12.266 1.00 85.62 87 ARG A CA 1
ATOM 697 C C . ARG A 1 87 ? 7.808 9.784 11.642 1.00 85.62 87 ARG A C 1
ATOM 699 O O . ARG A 1 87 ? 8.902 9.931 11.106 1.00 85.62 87 ARG A O 1
ATOM 706 N N . HIS A 1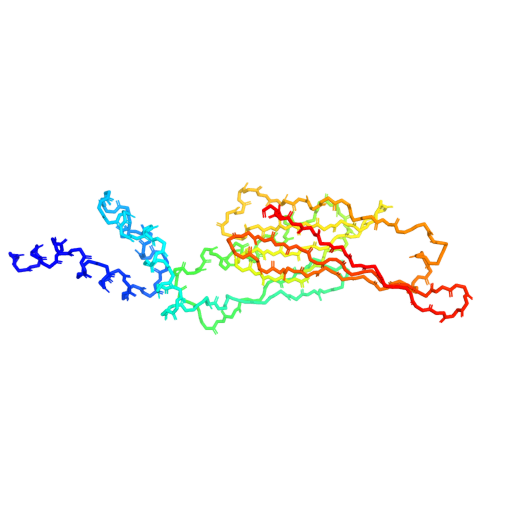 88 ? 7.146 8.630 11.676 1.00 80.88 88 HIS A N 1
ATOM 707 C CA . HIS A 1 88 ? 7.645 7.414 11.052 1.00 80.88 88 HIS A CA 1
ATOM 708 C C . HIS A 1 88 ? 7.791 7.578 9.532 1.00 80.88 88 HIS A C 1
ATOM 710 O O . HIS A 1 88 ? 8.828 7.241 8.965 1.00 80.88 88 HIS A O 1
ATOM 716 N N . ALA A 1 89 ? 6.794 8.164 8.866 1.00 82.25 89 ALA A N 1
ATOM 717 C CA . ALA A 1 89 ? 6.858 8.463 7.443 1.00 82.25 89 ALA A CA 1
ATOM 718 C C . ALA A 1 89 ? 8.043 9.359 7.097 1.00 82.25 89 ALA A C 1
ATOM 720 O O . ALA A 1 89 ? 8.764 9.049 6.157 1.00 82.25 89 ALA A O 1
ATOM 721 N N . THR A 1 90 ? 8.317 10.379 7.904 1.00 83.38 90 THR A N 1
ATOM 722 C CA . THR A 1 90 ? 9.477 11.258 7.740 1.00 83.38 90 THR A CA 1
ATOM 723 C C . THR A 1 90 ? 10.809 10.537 7.972 1.00 83.38 90 THR A C 1
ATOM 725 O O . THR A 1 90 ? 11.756 10.770 7.224 1.00 83.38 90 THR A O 1
ATOM 728 N N . SER A 1 91 ? 10.904 9.649 8.968 1.00 78.44 91 SER A N 1
ATOM 729 C CA . SER A 1 91 ? 12.161 8.969 9.324 1.00 78.44 91 SER A CA 1
ATOM 730 C C . SER A 1 91 ? 12.468 7.726 8.484 1.00 78.44 91 SER A C 1
ATOM 732 O O . SER A 1 91 ? 13.634 7.383 8.307 1.00 78.44 91 SER A O 1
ATOM 734 N N . SER A 1 92 ? 11.442 7.055 7.952 1.00 70.25 92 SER A N 1
ATOM 735 C CA . SER A 1 92 ? 11.573 5.794 7.203 1.00 70.25 92 SER A CA 1
ATOM 736 C C . SER A 1 92 ? 12.434 5.914 5.944 1.00 70.25 92 SER A C 1
ATOM 738 O O . SER A 1 92 ? 12.997 4.930 5.489 1.00 70.25 92 SER A O 1
ATOM 740 N N . LEU A 1 93 ? 12.614 7.111 5.378 1.00 63.66 93 LEU A N 1
ATOM 741 C CA . LEU A 1 93 ? 13.368 7.230 4.128 1.00 63.66 93 LEU A CA 1
ATOM 742 C C . LEU A 1 93 ? 14.870 7.030 4.278 1.00 63.66 93 LEU A C 1
ATOM 744 O O . LEU A 1 93 ? 15.506 6.556 3.338 1.00 63.66 93 LEU A O 1
ATOM 748 N N . GLY A 1 94 ? 15.421 7.302 5.461 1.00 60.94 94 GLY A N 1
ATOM 749 C CA . GLY A 1 94 ? 16.813 6.972 5.762 1.00 60.94 94 GLY A CA 1
ATOM 750 C C . GLY A 1 94 ? 17.079 5.463 5.764 1.00 60.94 94 GLY A C 1
ATOM 751 O O . GLY A 1 94 ? 18.197 5.048 5.475 1.00 60.94 94 GLY A O 1
ATOM 752 N N . THR A 1 95 ? 16.063 4.629 6.024 1.00 61.47 95 THR A N 1
ATOM 753 C CA . THR A 1 95 ? 16.210 3.162 6.066 1.00 61.47 95 THR A CA 1
ATOM 754 C C . THR A 1 95 ? 16.117 2.513 4.685 1.00 61.47 95 THR A C 1
ATOM 756 O O . THR A 1 95 ? 16.557 1.378 4.508 1.00 61.47 95 THR A O 1
ATOM 759 N N . TYR A 1 96 ? 15.604 3.229 3.677 1.00 61.91 96 TYR A N 1
ATOM 760 C CA . TYR A 1 96 ? 15.506 2.709 2.312 1.00 61.91 96 TYR A CA 1
ATOM 761 C C . TYR A 1 96 ? 16.842 2.688 1.571 1.00 61.91 96 TYR A C 1
ATOM 763 O O . TYR A 1 96 ? 16.945 2.058 0.524 1.00 61.91 96 TYR A O 1
ATOM 771 N N . GLN A 1 97 ? 17.891 3.314 2.099 1.00 62.28 97 GLN A N 1
ATOM 772 C CA . GLN A 1 97 ? 19.203 3.330 1.465 1.00 62.28 97 GLN A CA 1
ATOM 773 C C . GLN A 1 97 ? 19.980 2.042 1.782 1.00 62.28 97 GLN A C 1
ATOM 775 O O . GLN A 1 97 ? 20.900 2.025 2.592 1.00 62.28 97 GLN A O 1
ATOM 780 N N . ARG A 1 98 ? 19.596 0.934 1.132 1.00 58.41 98 ARG A N 1
ATOM 781 C CA . ARG A 1 98 ? 20.253 -0.379 1.300 1.00 58.41 98 ARG A CA 1
ATOM 782 C C . ARG A 1 98 ? 21.719 -0.361 0.853 1.00 58.41 98 ARG A C 1
ATOM 784 O O . ARG A 1 98 ? 22.537 -1.102 1.387 1.00 58.41 98 ARG A O 1
ATOM 791 N N . VAL A 1 99 ? 22.033 0.480 -0.131 1.00 62.19 99 VAL A N 1
ATOM 792 C CA . VAL A 1 99 ? 23.382 0.704 -0.655 1.00 62.19 99 VAL A CA 1
ATOM 793 C C . VAL A 1 99 ? 23.636 2.215 -0.671 1.00 62.19 99 VAL A C 1
ATOM 795 O O . VAL A 1 99 ? 22.820 2.953 -1.239 1.00 62.19 99 VAL A O 1
ATOM 798 N N . PRO A 1 100 ? 24.740 2.702 -0.072 1.00 63.03 100 PRO A N 1
ATOM 799 C CA . PRO A 1 100 ? 25.138 4.100 -0.190 1.00 63.03 100 PRO A CA 1
ATOM 800 C C . PRO A 1 100 ? 25.198 4.512 -1.666 1.00 63.03 100 PRO A C 1
ATOM 802 O O . PRO A 1 100 ? 25.698 3.762 -2.503 1.00 63.03 100 PRO A O 1
ATOM 805 N N . SER A 1 101 ? 24.669 5.693 -1.988 1.00 66.06 101 SER A N 1
ATOM 806 C CA . SER A 1 101 ? 24.687 6.272 -3.346 1.00 66.06 101 SER A CA 1
ATOM 807 C C . SER A 1 101 ? 23.773 5.629 -4.406 1.00 66.06 101 SER A C 1
ATOM 809 O O . SER A 1 101 ? 23.829 6.046 -5.560 1.00 66.06 101 SER A O 1
ATOM 811 N N . VAL A 1 102 ? 22.910 4.664 -4.056 1.00 71.06 102 VAL A N 1
ATOM 812 C CA . VAL A 1 102 ? 21.869 4.166 -4.979 1.00 71.06 102 VAL A CA 1
ATOM 813 C C . VAL A 1 102 ? 20.607 5.034 -4.883 1.00 71.06 102 VAL A C 1
ATOM 815 O O . VAL A 1 102 ? 20.026 5.135 -3.795 1.00 71.06 102 VAL A O 1
ATOM 818 N N . PRO A 1 103 ? 20.136 5.641 -5.992 1.00 75.69 103 PRO A N 1
ATOM 819 C CA . PRO A 1 103 ? 18.925 6.445 -5.974 1.00 75.69 103 PRO A CA 1
ATOM 820 C C . PRO A 1 103 ? 17.700 5.565 -5.712 1.00 75.69 103 PRO A C 1
ATOM 822 O O . PRO A 1 103 ? 17.523 4.492 -6.297 1.00 75.69 103 PRO A O 1
ATOM 825 N N . THR A 1 104 ? 16.845 6.045 -4.814 1.00 81.56 104 THR A N 1
ATOM 826 C CA . THR A 1 104 ? 15.591 5.396 -4.428 1.00 81.56 104 THR A CA 1
ATOM 827 C C . THR A 1 104 ? 14.430 6.256 -4.908 1.00 81.56 104 THR A C 1
ATOM 829 O O . THR A 1 104 ? 14.435 7.465 -4.702 1.00 81.56 104 THR A O 1
ATOM 832 N N . TYR A 1 105 ? 13.423 5.640 -5.522 1.00 85.50 105 TYR A N 1
ATOM 833 C CA . TYR A 1 105 ? 12.251 6.333 -6.052 1.00 85.50 105 TYR A CA 1
ATOM 834 C C . TYR A 1 105 ? 10.969 5.755 -5.472 1.00 85.50 105 TYR A C 1
ATOM 836 O O . TYR A 1 105 ? 10.755 4.544 -5.513 1.00 85.50 105 TYR A O 1
ATOM 844 N N . ILE A 1 106 ? 10.079 6.627 -5.004 1.00 87.81 106 ILE A N 1
ATOM 845 C CA . ILE A 1 106 ? 8.713 6.255 -4.641 1.00 87.81 106 ILE A CA 1
ATOM 846 C C . ILE A 1 106 ? 7.851 6.277 -5.899 1.00 87.81 106 ILE A C 1
ATOM 848 O O . ILE A 1 106 ? 7.736 7.306 -6.566 1.00 87.81 106 ILE A O 1
ATOM 852 N N . LEU A 1 107 ? 7.250 5.139 -6.231 1.00 88.00 107 LEU A N 1
ATOM 853 C CA . LEU A 1 107 ? 6.404 4.975 -7.414 1.00 88.00 107 LEU A CA 1
ATOM 854 C C . LEU A 1 107 ? 4.914 5.125 -7.111 1.00 88.00 107 LEU A C 1
ATOM 856 O O . LEU A 1 107 ? 4.130 5.421 -8.011 1.00 88.00 107 LEU A O 1
ATOM 860 N N . GLY A 1 108 ? 4.522 4.906 -5.859 1.00 87.31 108 GLY A N 1
ATOM 861 C CA . GLY A 1 108 ? 3.143 5.033 -5.415 1.00 87.31 108 GLY A CA 1
ATOM 862 C C . GLY A 1 108 ? 2.971 4.650 -3.952 1.00 87.31 108 GLY A C 1
ATOM 863 O O . GLY A 1 108 ? 3.846 4.029 -3.352 1.00 87.31 108 GLY A O 1
ATOM 864 N N . CYS A 1 109 ? 1.822 5.018 -3.395 1.00 84.31 109 CYS A N 1
ATOM 865 C CA . CYS A 1 109 ? 1.389 4.633 -2.059 1.00 84.31 109 CYS A CA 1
ATOM 866 C C . CYS A 1 109 ? -0.064 4.158 -2.142 1.00 84.31 109 CYS A C 1
ATOM 868 O O . CYS A 1 109 ? -0.893 4.840 -2.746 1.00 84.31 109 CYS A O 1
ATOM 870 N N . ARG A 1 110 ? -0.370 2.987 -1.581 1.00 81.12 110 ARG A N 1
ATOM 871 C CA . ARG A 1 110 ? -1.727 2.426 -1.553 1.00 81.12 110 ARG A CA 1
ATOM 872 C C . ARG A 1 110 ? -1.944 1.658 -0.257 1.00 81.12 110 ARG A C 1
ATOM 874 O O . ARG A 1 110 ? -1.153 0.779 0.064 1.00 81.12 110 ARG A O 1
ATOM 881 N N . ASN A 1 111 ? -3.017 1.975 0.469 1.00 78.19 111 ASN A N 1
ATOM 882 C CA . ASN A 1 111 ? -3.407 1.297 1.714 1.00 78.19 111 ASN A CA 1
ATOM 883 C C . ASN A 1 111 ? -2.256 1.192 2.740 1.00 78.19 111 ASN A C 1
ATOM 885 O O . ASN A 1 111 ? -2.078 0.165 3.383 1.00 78.19 111 ASN A O 1
ATOM 889 N N . GLY A 1 112 ? -1.431 2.241 2.849 1.00 80.62 112 GLY A N 1
ATOM 890 C CA . GLY A 1 112 ? -0.259 2.264 3.734 1.00 80.62 112 GLY A CA 1
ATOM 891 C C . GLY A 1 112 ? 0.984 1.552 3.187 1.00 80.62 112 GLY A C 1
ATOM 892 O O . GLY A 1 112 ? 2.035 1.624 3.814 1.00 80.62 112 GLY A O 1
ATOM 893 N N . ASN A 1 113 ? 0.907 0.920 2.015 1.00 83.94 113 ASN A N 1
ATOM 894 C CA . ASN A 1 113 ? 2.046 0.301 1.347 1.00 83.94 113 ASN A CA 1
ATOM 895 C C . ASN A 1 113 ? 2.687 1.269 0.356 1.00 83.94 113 ASN A C 1
ATOM 897 O O . ASN A 1 113 ? 2.019 1.794 -0.539 1.00 83.94 113 ASN A O 1
ATOM 901 N N . VAL A 1 114 ? 3.990 1.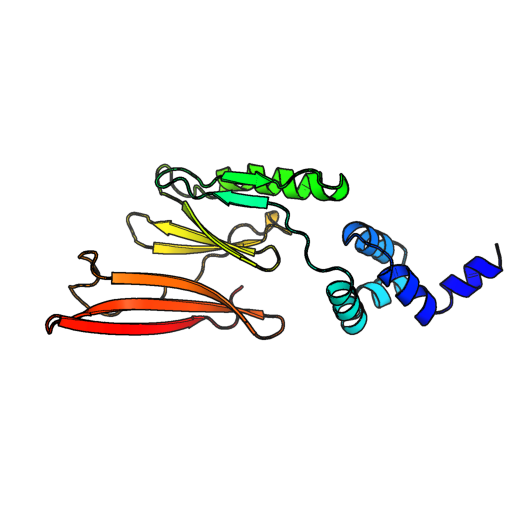479 0.496 1.00 87.00 114 VAL A N 1
ATOM 902 C CA . VAL A 1 114 ? 4.789 2.354 -0.360 1.00 87.00 114 VAL A CA 1
ATOM 903 C C . VAL A 1 114 ? 5.588 1.496 -1.331 1.00 87.00 114 VAL A C 1
ATOM 905 O O . VAL A 1 114 ? 6.374 0.647 -0.918 1.00 87.00 114 VAL A O 1
ATOM 908 N N . LEU A 1 115 ? 5.376 1.712 -2.630 1.00 88.94 115 LEU A N 1
ATOM 909 C CA . LEU A 1 115 ? 6.086 1.017 -3.698 1.00 88.94 115 LEU A CA 1
ATOM 910 C C . LEU A 1 115 ? 7.353 1.784 -4.063 1.00 88.94 115 LEU A C 1
ATOM 912 O O . LEU A 1 115 ? 7.299 2.957 -4.443 1.00 88.94 115 LEU A O 1
ATOM 916 N N . ILE A 1 116 ? 8.480 1.094 -3.980 1.00 87.88 116 ILE A N 1
ATOM 917 C CA . ILE A 1 116 ? 9.822 1.645 -4.086 1.00 87.88 116 ILE A CA 1
ATOM 918 C C . ILE A 1 116 ? 10.535 1.012 -5.280 1.00 87.88 116 ILE A C 1
ATOM 920 O O . ILE A 1 116 ? 10.401 -0.183 -5.549 1.00 87.88 116 ILE A O 1
ATOM 924 N N . ARG A 1 117 ? 11.314 1.822 -5.997 1.00 86.19 117 ARG A N 1
ATOM 925 C CA . ARG A 1 117 ? 12.258 1.385 -7.025 1.00 86.19 117 ARG A CA 1
ATOM 926 C C . ARG A 1 117 ? 13.668 1.793 -6.641 1.00 86.19 117 ARG A C 1
ATOM 928 O O . ARG A 1 117 ? 13.899 2.945 -6.281 1.00 86.19 117 ARG A O 1
ATOM 935 N N . GLN A 1 118 ? 14.599 0.867 -6.796 1.00 82.12 118 GLN A N 1
ATOM 936 C CA . GLN A 1 118 ? 16.026 1.094 -6.613 1.00 82.12 118 GLN A CA 1
ATOM 937 C C . GLN A 1 118 ? 16.774 0.664 -7.869 1.00 82.12 118 GLN A C 1
ATOM 939 O O . GLN A 1 118 ? 16.415 -0.337 -8.492 1.00 82.12 118 GLN A O 1
ATOM 944 N N . HIS A 1 119 ? 17.798 1.430 -8.236 1.00 76.00 119 HIS A N 1
ATOM 945 C CA . HIS A 1 119 ? 18.670 1.132 -9.369 1.00 76.00 119 HIS A CA 1
ATOM 946 C C . HIS A 1 119 ? 20.108 0.967 -8.885 1.00 76.00 119 HIS A C 1
ATOM 948 O O . HIS A 1 119 ? 20.767 1.950 -8.559 1.00 76.00 119 HIS A O 1
ATOM 954 N N . ASP A 1 120 ? 20.595 -0.268 -8.843 1.00 71.94 120 ASP A N 1
ATOM 955 C CA . ASP A 1 120 ? 21.979 -0.576 -8.493 1.00 71.94 120 ASP A CA 1
ATOM 956 C C . ASP A 1 120 ? 22.759 -1.121 -9.704 1.00 71.94 120 ASP A C 1
ATOM 958 O O . ASP A 1 120 ? 22.281 -1.115 -10.841 1.00 71.94 120 ASP A O 1
ATOM 962 N N . LYS A 1 121 ? 23.990 -1.590 -9.464 1.00 68.31 121 LYS A N 1
ATOM 963 C CA . LYS A 1 121 ? 24.857 -2.165 -10.506 1.00 68.31 121 LYS A CA 1
ATOM 964 C C . LYS A 1 121 ? 24.310 -3.471 -11.108 1.00 68.31 121 LYS A C 1
ATOM 966 O O . LYS A 1 121 ? 24.758 -3.869 -12.177 1.00 68.31 121 LYS A O 1
ATOM 971 N N . ILE A 1 122 ? 23.386 -4.145 -10.424 1.00 69.00 122 ILE A N 1
ATOM 972 C CA . ILE A 1 122 ? 22.786 -5.432 -10.808 1.00 69.00 122 ILE A CA 1
ATOM 973 C C . ILE A 1 122 ? 21.486 -5.185 -11.599 1.00 69.00 122 ILE A C 1
ATOM 975 O O . ILE A 1 122 ? 21.106 -5.956 -12.490 1.00 69.00 122 ILE A O 1
ATOM 979 N N . GLY A 1 123 ? 20.809 -4.069 -11.329 1.00 72.56 123 GLY A N 1
ATOM 980 C CA . GLY A 1 123 ? 19.747 -3.526 -12.159 1.00 72.56 123 GLY A CA 1
ATOM 981 C C . GLY A 1 123 ? 18.643 -2.863 -11.347 1.00 72.56 123 GLY A C 1
ATOM 982 O O . GLY A 1 123 ? 18.885 -2.172 -10.364 1.00 72.56 123 GLY A O 1
ATOM 983 N N . THR A 1 124 ? 17.403 -3.033 -11.811 1.00 79.00 124 THR A N 1
ATOM 984 C CA . THR A 1 124 ? 16.229 -2.457 -11.145 1.00 79.00 124 THR A CA 1
ATOM 985 C C . THR A 1 124 ? 15.641 -3.454 -10.160 1.00 79.00 124 THR A C 1
ATOM 987 O O . THR A 1 124 ? 15.248 -4.548 -10.569 1.00 79.00 124 THR A O 1
ATOM 990 N N . THR A 1 125 ? 15.517 -3.037 -8.905 1.00 82.81 125 THR A N 1
ATOM 991 C CA . THR A 1 125 ? 14.820 -3.771 -7.847 1.00 82.81 125 THR A CA 1
ATOM 992 C C . THR A 1 125 ? 13.561 -3.011 -7.456 1.00 82.81 125 THR A C 1
ATOM 994 O O . THR A 1 125 ? 13.570 -1.780 -7.358 1.00 82.81 125 THR A O 1
ATOM 997 N N . PHE A 1 126 ? 12.472 -3.743 -7.237 1.00 86.75 126 PHE A N 1
ATOM 998 C CA . PHE A 1 126 ? 11.230 -3.197 -6.705 1.00 86.75 126 PHE A CA 1
ATOM 999 C C . PHE A 1 126 ? 10.989 -3.760 -5.312 1.00 86.75 126 PHE A C 1
ATOM 1001 O O . PHE A 1 126 ? 11.201 -4.948 -5.080 1.00 86.75 126 PHE A O 1
ATOM 1008 N N . ALA A 1 127 ? 10.545 -2.912 -4.397 1.00 87.19 127 ALA A N 1
ATOM 1009 C CA . ALA A 1 127 ? 10.232 -3.305 -3.034 1.00 87.19 127 ALA A CA 1
ATOM 1010 C C . ALA A 1 127 ? 8.975 -2.592 -2.546 1.00 87.19 127 ALA A C 1
ATOM 1012 O O . ALA A 1 127 ? 8.613 -1.525 -3.044 1.00 87.19 127 ALA A O 1
ATOM 1013 N N . VAL A 1 128 ? 8.316 -3.189 -1.566 1.00 87.50 128 VAL A N 1
ATOM 1014 C CA . VAL A 1 128 ? 7.120 -2.661 -0.926 1.00 87.50 128 VAL A CA 1
ATOM 1015 C C . VAL A 1 128 ? 7.434 -2.480 0.549 1.00 87.50 128 VAL A C 1
ATOM 1017 O O . VAL A 1 128 ? 7.981 -3.376 1.182 1.00 87.50 128 VAL A O 1
ATOM 1020 N N . HIS A 1 129 ? 7.118 -1.316 1.100 1.00 83.88 129 HIS A N 1
ATOM 1021 C CA . HIS A 1 129 ? 7.246 -1.070 2.531 1.00 83.88 129 HIS A CA 1
ATOM 1022 C C . HIS A 1 129 ? 5.880 -0.783 3.139 1.00 83.88 129 HIS A C 1
ATOM 1024 O O . HIS A 1 129 ? 5.174 0.119 2.678 1.00 83.88 129 HIS A O 1
ATOM 1030 N N . ASN A 1 130 ? 5.520 -1.519 4.188 1.00 83.31 130 ASN A N 1
ATOM 1031 C CA . ASN A 1 130 ? 4.291 -1.279 4.928 1.00 83.31 130 ASN A CA 1
ATOM 1032 C C . ASN A 1 130 ? 4.528 -0.213 6.007 1.00 83.31 130 ASN A C 1
ATOM 1034 O O . ASN A 1 130 ? 5.153 -0.469 7.032 1.00 83.31 130 ASN A O 1
ATOM 1038 N N . MET A 1 131 ? 3.990 0.987 5.792 1.00 76.81 131 MET A N 1
ATOM 1039 C CA . MET A 1 131 ? 4.164 2.128 6.698 1.00 76.81 131 MET A CA 1
ATOM 1040 C C . MET A 1 131 ? 3.407 1.983 8.021 1.00 76.81 131 MET A C 1
ATOM 1042 O O . MET A 1 131 ? 3.689 2.726 8.960 1.00 76.81 131 MET A O 1
ATOM 1046 N N . VAL A 1 132 ? 2.422 1.082 8.081 1.00 73.94 132 VAL A N 1
ATOM 1047 C CA . VAL A 1 132 ? 1.627 0.805 9.285 1.00 73.94 132 VAL A CA 1
ATOM 1048 C C . VAL A 1 132 ? 2.363 -0.178 10.198 1.00 73.94 132 VAL A C 1
ATOM 1050 O O . VAL A 1 132 ? 2.308 -0.025 11.414 1.00 73.94 132 VAL A O 1
ATOM 1053 N N . CYS A 1 133 ? 3.104 -1.128 9.619 1.00 71.44 133 CYS A N 1
ATOM 1054 C CA . CYS A 1 133 ? 3.905 -2.121 10.339 1.00 71.44 133 CYS A CA 1
ATOM 1055 C C . CYS A 1 133 ? 5.370 -2.101 9.869 1.00 71.44 133 CYS A C 1
ATOM 1057 O O . CYS A 1 133 ? 5.832 -3.056 9.238 1.00 71.44 133 CYS A O 1
ATOM 1059 N N . PRO A 1 134 ? 6.124 -1.035 10.175 1.00 69.56 134 PRO A N 1
ATOM 1060 C CA . PRO A 1 134 ? 7.458 -0.839 9.613 1.00 69.56 134 PRO A CA 1
ATOM 1061 C C . PRO A 1 134 ? 8.511 -1.822 10.125 1.00 69.56 134 PRO A C 1
ATOM 1063 O O . PRO A 1 134 ? 9.510 -2.060 9.450 1.00 69.56 134 PRO A O 1
ATOM 1066 N N . GLU A 1 135 ? 8.269 -2.435 11.285 1.00 75.56 135 GLU A N 1
ATOM 1067 C CA . GLU A 1 135 ? 9.103 -3.502 11.852 1.00 75.56 135 GLU A CA 1
ATOM 1068 C C . GLU A 1 135 ? 9.203 -4.720 10.924 1.00 75.56 135 GLU A C 1
ATOM 1070 O O . GLU A 1 135 ? 10.196 -5.442 10.959 1.00 75.56 135 GLU A O 1
ATOM 1075 N N . ARG A 1 136 ? 8.210 -4.914 10.041 1.00 75.31 136 ARG A N 1
ATOM 1076 C CA . ARG A 1 136 ? 8.222 -5.964 9.013 1.00 75.31 136 ARG A CA 1
ATOM 1077 C C . ARG A 1 136 ? 9.316 -5.741 7.960 1.00 75.31 136 ARG A C 1
ATOM 1079 O O . ARG A 1 136 ? 9.711 -6.683 7.284 1.00 75.31 136 ARG A O 1
ATOM 1086 N N . GLY A 1 137 ? 9.836 -4.519 7.837 1.00 78.19 137 GLY A N 1
ATOM 1087 C CA . GLY A 1 137 ? 10.870 -4.173 6.868 1.00 78.19 137 GLY A CA 1
ATOM 1088 C C . GLY A 1 137 ? 10.330 -3.977 5.449 1.00 78.19 137 GLY A C 1
ATOM 1089 O O . GLY A 1 137 ? 9.187 -3.569 5.246 1.00 78.19 137 GLY A O 1
ATOM 1090 N N . MET A 1 138 ? 11.200 -4.176 4.456 1.00 81.44 138 MET A N 1
ATOM 1091 C CA . MET A 1 138 ? 10.848 -4.083 3.037 1.00 81.44 138 MET A CA 1
ATOM 1092 C C . MET A 1 138 ? 10.670 -5.468 2.424 1.00 81.44 138 MET A C 1
ATOM 1094 O O . MET A 1 138 ? 11.579 -6.296 2.468 1.00 81.44 138 MET A O 1
ATOM 1098 N N . ASP A 1 139 ? 9.543 -5.645 1.753 1.00 86.00 139 ASP A N 1
ATOM 1099 C CA . ASP A 1 139 ? 9.197 -6.825 0.981 1.00 86.00 139 ASP A CA 1
ATOM 1100 C C . ASP A 1 139 ? 9.702 -6.651 -0.460 1.00 86.00 139 ASP A C 1
ATOM 1102 O O . ASP A 1 139 ? 9.192 -5.835 -1.232 1.00 86.00 139 ASP A O 1
ATOM 1106 N N . ILE A 1 140 ? 10.761 -7.376 -0.828 1.00 86.56 140 ILE A N 1
ATOM 1107 C CA . ILE A 1 140 ? 11.364 -7.293 -2.167 1.00 86.56 140 ILE A CA 1
ATOM 1108 C C . ILE A 1 140 ? 10.508 -8.093 -3.147 1.00 86.56 140 ILE A C 1
ATOM 1110 O O . ILE A 1 140 ? 10.277 -9.286 -2.954 1.00 86.56 140 ILE A O 1
ATOM 1114 N N . LEU A 1 141 ? 10.071 -7.447 -4.228 1.00 86.19 141 LEU A N 1
ATOM 1115 C CA . LEU A 1 141 ? 9.330 -8.123 -5.285 1.00 86.19 141 LEU A CA 1
ATOM 1116 C C . LEU A 1 141 ? 10.270 -9.022 -6.100 1.00 86.19 141 LEU A C 1
ATOM 1118 O O . LEU A 1 141 ? 11.424 -8.646 -6.341 1.00 86.19 141 LEU A O 1
ATOM 1122 N N . PRO A 1 142 ? 9.791 -10.187 -6.573 1.00 85.50 142 PRO A N 1
ATOM 1123 C CA . PRO A 1 142 ? 10.585 -11.047 -7.436 1.00 85.50 142 PRO A CA 1
ATOM 1124 C C . PRO A 1 142 ? 11.004 -10.299 -8.712 1.00 85.50 142 PRO A C 1
ATOM 1126 O O . PRO A 1 142 ? 10.290 -9.403 -9.178 1.00 85.50 142 PRO A O 1
ATOM 1129 N N . PRO A 1 143 ? 12.153 -10.660 -9.308 1.00 80.94 143 PRO A N 1
ATOM 1130 C CA . PRO A 1 143 ? 12.599 -10.039 -10.543 1.00 80.94 143 PRO A CA 1
ATOM 1131 C C . PRO A 1 143 ? 11.576 -10.289 -11.653 1.00 80.94 143 PRO A C 1
ATOM 1133 O O . PRO A 1 143 ? 11.155 -11.421 -11.894 1.00 80.94 143 PRO A O 1
ATOM 1136 N N . PHE A 1 144 ? 11.189 -9.227 -12.355 1.00 78.19 144 PHE A N 1
ATOM 1137 C CA . PHE A 1 144 ? 10.315 -9.359 -13.514 1.00 78.19 144 PHE A CA 1
ATOM 1138 C C . PHE A 1 144 ? 11.081 -9.964 -14.696 1.00 78.19 144 PHE A C 1
ATOM 1140 O O . PHE A 1 144 ? 12.254 -9.616 -14.893 1.00 78.19 144 PHE A O 1
ATOM 1147 N N . PRO A 1 145 ? 10.439 -10.831 -15.504 1.00 75.94 145 PRO A N 1
ATOM 1148 C CA . PRO A 1 145 ? 11.068 -11.393 -16.688 1.00 75.94 145 PRO A CA 1
ATOM 1149 C C . PRO A 1 145 ? 11.584 -10.282 -17.601 1.00 75.94 145 PRO A C 1
ATOM 1151 O O . PRO A 1 145 ? 10.857 -9.352 -17.964 1.00 75.94 145 PRO A O 1
ATOM 1154 N N . ARG A 1 146 ? 12.861 -10.377 -17.967 1.00 70.31 146 ARG A N 1
ATOM 1155 C CA . ARG A 1 146 ? 13.488 -9.465 -18.922 1.00 70.31 146 ARG A CA 1
ATOM 1156 C C . ARG A 1 146 ? 13.455 -10.137 -20.297 1.00 70.31 146 ARG A C 1
ATOM 1158 O O . ARG A 1 146 ? 13.994 -11.238 -20.421 1.00 70.31 146 ARG A O 1
ATOM 1165 N N . PRO A 1 147 ? 12.836 -9.526 -21.321 1.00 67.25 147 PRO A N 1
ATOM 1166 C CA . PRO A 1 147 ? 12.937 -10.031 -22.683 1.00 67.25 147 PRO A CA 1
ATOM 1167 C C . PRO A 1 147 ? 14.410 -10.072 -23.102 1.00 67.25 147 PRO A C 1
ATOM 1169 O O . PRO A 1 147 ? 15.191 -9.209 -22.710 1.00 67.25 147 PRO A O 1
ATOM 1172 N N . GLN A 1 148 ? 14.815 -11.049 -23.907 1.00 64.75 148 GLN A N 1
ATOM 1173 C CA . GLN A 1 148 ? 16.149 -11.027 -24.506 1.00 64.75 148 GLN A CA 1
ATOM 1174 C C . GLN A 1 148 ? 16.115 -10.054 -25.689 1.00 64.75 148 GLN A C 1
ATOM 1176 O O . GLN A 1 148 ? 15.563 -10.367 -26.741 1.00 64.75 148 GLN A O 1
ATOM 1181 N N . SER A 1 149 ? 16.630 -8.837 -25.502 1.00 64.62 149 SER A N 1
ATOM 1182 C CA . SER A 1 149 ? 16.722 -7.837 -26.569 1.00 64.62 149 SER A CA 1
ATOM 1183 C C . SER A 1 149 ? 17.947 -6.939 -26.370 1.00 64.62 149 SER A C 1
ATOM 1185 O O . SER A 1 149 ? 18.096 -6.366 -25.286 1.00 64.62 149 SER A O 1
ATOM 1187 N N . PRO A 1 150 ? 18.797 -6.762 -27.400 1.00 59.47 150 PRO A N 1
ATOM 1188 C CA . PRO A 1 150 ? 19.975 -5.897 -27.321 1.00 59.47 150 PRO A CA 1
ATOM 1189 C C . PRO A 1 150 ? 19.616 -4.411 -27.139 1.00 59.47 150 PRO A C 1
ATOM 1191 O O . PRO A 1 150 ? 20.428 -3.647 -26.632 1.00 59.47 150 PRO A O 1
ATOM 1194 N N . TYR A 1 151 ? 18.379 -4.011 -27.458 1.00 58.66 151 TYR A N 1
ATOM 1195 C CA . TYR A 1 151 ? 17.896 -2.627 -27.341 1.00 58.66 151 TYR A CA 1
ATOM 1196 C C . TYR A 1 151 ? 17.364 -2.262 -25.951 1.00 58.66 151 TYR A C 1
ATOM 1198 O O . TYR A 1 151 ? 17.091 -1.097 -25.685 1.00 58.66 151 TYR A O 1
ATOM 1206 N N . LEU A 1 152 ? 17.230 -3.225 -25.031 1.00 60.34 152 LEU A N 1
ATOM 1207 C CA . LEU A 1 152 ? 16.754 -2.936 -23.670 1.00 60.34 152 LEU A CA 1
ATOM 1208 C C . LEU A 1 152 ? 17.724 -2.069 -22.855 1.00 60.34 152 LEU A C 1
ATOM 1210 O O . LEU A 1 152 ? 17.306 -1.467 -21.868 1.00 60.34 152 LEU A O 1
ATOM 1214 N N . PHE A 1 153 ? 18.995 -2.014 -23.255 1.00 54.81 153 PHE A N 1
ATOM 1215 C CA . PHE A 1 153 ? 20.051 -1.292 -22.547 1.00 54.81 153 PHE A CA 1
ATOM 1216 C C . PHE A 1 153 ? 20.320 0.117 -23.097 1.00 54.81 153 PHE A C 1
ATOM 1218 O O . PHE A 1 153 ? 21.036 0.874 -22.451 1.00 54.81 153 PHE A O 1
ATOM 1225 N N . ASP A 1 154 ? 19.721 0.500 -24.231 1.00 54.41 154 ASP A N 1
ATOM 1226 C CA . ASP A 1 154 ? 20.060 1.739 -24.955 1.00 54.41 154 ASP A CA 1
ATOM 1227 C C . ASP A 1 154 ? 19.104 2.912 -24.659 1.00 54.41 154 ASP A C 1
ATOM 1229 O O . ASP A 1 154 ? 18.803 3.743 -25.508 1.00 54.41 154 ASP A O 1
ATOM 1233 N N . GLY A 1 155 ? 18.499 2.943 -23.466 1.00 56.97 155 GLY A N 1
ATOM 1234 C CA . GLY A 1 155 ? 17.574 4.019 -23.070 1.00 56.97 155 GLY A CA 1
ATOM 1235 C C . GLY A 1 155 ? 16.241 4.077 -23.840 1.00 56.97 155 GLY A C 1
ATOM 1236 O O . GLY A 1 155 ? 15.364 4.854 -23.473 1.00 56.97 155 GLY A O 1
ATOM 1237 N N . THR A 1 156 ? 16.031 3.219 -24.844 1.00 57.19 156 THR A N 1
ATOM 1238 C CA . THR A 1 156 ? 14.782 3.103 -25.629 1.00 57.19 156 THR A CA 1
ATOM 1239 C C . THR A 1 156 ? 13.697 2.267 -24.936 1.00 57.19 156 THR A C 1
ATOM 1241 O O . THR A 1 156 ? 12.637 2.001 -25.511 1.00 57.19 156 THR A O 1
ATOM 1244 N N . ALA A 1 157 ? 13.951 1.834 -23.697 1.00 70.81 157 ALA A N 1
ATOM 1245 C CA . ALA A 1 157 ? 13.045 1.014 -22.909 1.00 70.81 157 ALA A CA 1
ATOM 1246 C C . ALA A 1 157 ? 12.348 1.832 -21.807 1.00 70.81 157 ALA A C 1
ATOM 1248 O O . ALA A 1 157 ? 12.980 2.348 -20.887 1.00 70.81 157 ALA A O 1
ATOM 1249 N N . TYR A 1 158 ? 11.020 1.901 -21.861 1.00 78.12 158 TYR A N 1
ATOM 1250 C CA . TYR A 1 158 ? 10.173 2.434 -20.800 1.00 78.12 158 TYR A CA 1
ATOM 1251 C C . TYR A 1 158 ? 9.714 1.305 -19.879 1.00 78.12 158 TYR A C 1
ATOM 1253 O O . TYR A 1 158 ? 9.225 0.280 -20.348 1.00 78.12 158 TYR A O 1
ATOM 1261 N N . SER A 1 159 ? 9.798 1.490 -18.559 1.00 80.00 159 SER A N 1
ATOM 1262 C CA . SER A 1 159 ? 9.192 0.543 -17.619 1.00 80.00 159 SER A CA 1
ATOM 1263 C C . SER A 1 159 ? 8.471 1.214 -16.457 1.00 80.00 159 SER A C 1
ATOM 1265 O O . SER A 1 159 ? 8.962 2.171 -15.842 1.00 80.00 159 SER A O 1
ATOM 1267 N N . ARG A 1 160 ? 7.301 0.673 -16.112 1.00 83.69 160 ARG A N 1
ATOM 1268 C CA . ARG A 1 160 ? 6.472 1.137 -14.998 1.00 83.69 160 ARG A CA 1
ATOM 1269 C C . ARG A 1 160 ? 5.877 -0.046 -14.252 1.00 83.69 160 ARG A C 1
ATOM 1271 O O . ARG A 1 160 ? 5.420 -0.999 -14.866 1.00 83.69 160 ARG A O 1
ATOM 1278 N N . ILE A 1 161 ? 5.847 0.050 -12.929 1.00 86.62 161 ILE A N 1
ATOM 1279 C CA . ILE A 1 161 ? 5.078 -0.850 -12.072 1.00 86.62 161 ILE A CA 1
ATOM 1280 C C . ILE A 1 161 ? 3.979 -0.044 -11.387 1.00 86.62 161 ILE A C 1
ATOM 1282 O O . ILE A 1 161 ? 4.185 1.120 -11.032 1.00 86.62 161 ILE A O 1
ATOM 1286 N N . MET A 1 162 ? 2.808 -0.646 -11.236 1.00 83.56 162 MET A N 1
ATOM 1287 C CA . MET A 1 162 ? 1.653 -0.048 -10.577 1.00 83.56 162 MET A CA 1
ATOM 1288 C C . MET A 1 162 ? 1.004 -1.086 -9.670 1.00 83.56 162 MET A C 1
ATOM 1290 O O . MET A 1 162 ? 0.911 -2.257 -10.036 1.00 83.56 162 MET A O 1
ATOM 1294 N N . SER A 1 163 ? 0.546 -0.661 -8.494 1.00 83.38 163 SER A N 1
ATOM 1295 C CA . SER A 1 163 ? -0.295 -1.501 -7.646 1.00 83.38 163 SER A CA 1
ATOM 1296 C C . SER A 1 163 ? -1.728 -1.520 -8.182 1.00 83.38 163 SER A C 1
ATOM 1298 O O . SER A 1 163 ? -2.290 -0.481 -8.540 1.00 83.38 163 SER A O 1
ATOM 1300 N N . LYS A 1 164 ? -2.311 -2.714 -8.230 1.00 77.06 164 LYS A N 1
ATOM 1301 C CA . LYS A 1 164 ? -3.702 -2.992 -8.575 1.00 77.06 164 LYS A CA 1
ATOM 1302 C C . LYS A 1 164 ? -4.341 -3.731 -7.401 1.00 77.06 164 LYS A C 1
ATOM 1304 O O . LYS A 1 164 ? -3.745 -4.640 -6.831 1.00 77.06 164 LYS A O 1
ATOM 1309 N N . GLU A 1 165 ? -5.550 -3.325 -7.055 1.00 68.94 165 GLU A N 1
ATOM 1310 C CA . GLU A 1 165 ? -6.354 -3.983 -6.031 1.00 68.94 165 GLU A CA 1
ATOM 1311 C C . GLU A 1 165 ? -7.208 -5.068 -6.694 1.00 68.94 165 GLU A C 1
ATOM 1313 O O . GLU A 1 165 ? -7.861 -4.814 -7.710 1.00 68.94 165 GLU A O 1
ATOM 1318 N N . GLU A 1 166 ? -7.146 -6.288 -6.165 1.00 62.19 166 GLU A N 1
ATOM 1319 C CA . GLU A 1 166 ? -7.966 -7.417 -6.606 1.00 62.19 166 GLU A CA 1
ATOM 1320 C C . GLU A 1 166 ? -8.437 -8.164 -5.350 1.00 62.19 166 GLU A C 1
ATOM 1322 O O . GLU A 1 166 ? -7.779 -9.078 -4.858 1.00 62.19 166 GLU A O 1
ATOM 1327 N N . GLY A 1 167 ? -9.556 -7.708 -4.776 1.00 64.75 167 GLY A N 1
ATOM 1328 C CA . GLY A 1 167 ? -10.049 -8.191 -3.482 1.00 64.75 167 GLY A CA 1
ATOM 1329 C C . GLY A 1 167 ? -9.178 -7.730 -2.306 1.00 64.75 167 GLY A C 1
ATOM 1330 O O . GLY A 1 167 ? -8.700 -6.600 -2.300 1.00 64.75 167 GLY A O 1
ATOM 1331 N N . ASP A 1 168 ? -8.965 -8.611 -1.321 1.00 57.88 168 ASP A N 1
ATOM 1332 C CA . ASP A 1 168 ? -8.151 -8.323 -0.125 1.00 57.88 168 ASP A CA 1
ATOM 1333 C C . ASP A 1 168 ? -6.626 -8.426 -0.384 1.00 57.88 168 ASP A C 1
ATOM 1335 O O . ASP A 1 168 ? -5.831 -8.162 0.517 1.00 57.88 168 ASP A O 1
ATOM 1339 N N . ALA A 1 169 ? -6.199 -8.801 -1.599 1.00 64.12 169 ALA A N 1
ATOM 1340 C CA . ALA A 1 169 ? -4.794 -9.007 -1.957 1.00 64.12 169 ALA A CA 1
ATOM 1341 C C . ALA A 1 169 ? -4.250 -7.903 -2.883 1.00 64.12 169 ALA A C 1
ATOM 1343 O O . ALA A 1 169 ? -4.916 -7.452 -3.823 1.00 64.12 169 ALA A O 1
ATOM 1344 N N . LEU A 1 170 ? -2.993 -7.503 -2.663 1.00 69.31 170 LEU A N 1
ATOM 1345 C CA . LEU A 1 170 ? -2.278 -6.614 -3.576 1.00 69.31 170 LEU A CA 1
ATOM 1346 C C . LEU A 1 170 ? -1.770 -7.399 -4.785 1.00 69.31 170 LEU A C 1
ATOM 1348 O O . LEU A 1 170 ? -1.170 -8.466 -4.671 1.00 69.31 170 LEU A O 1
ATOM 1352 N N . SER A 1 171 ? -1.995 -6.851 -5.973 1.00 82.25 171 SER A N 1
ATOM 1353 C CA . SER A 1 171 ? -1.378 -7.329 -7.207 1.00 82.25 171 SER A CA 1
ATOM 1354 C C . SER A 1 171 ? -0.565 -6.206 -7.835 1.00 82.25 171 SER A C 1
ATOM 1356 O O . SER A 1 171 ? -0.887 -5.027 -7.686 1.00 82.25 171 SER A O 1
ATOM 1358 N N . TYR A 1 172 ? 0.492 -6.551 -8.562 1.00 85.62 172 TYR A N 1
ATOM 1359 C CA . TYR A 1 172 ? 1.327 -5.564 -9.243 1.00 85.62 172 TYR A CA 1
ATOM 1360 C C . TYR A 1 172 ? 1.303 -5.790 -10.745 1.00 85.62 172 TYR A C 1
ATOM 1362 O O . TYR A 1 172 ? 1.542 -6.894 -11.227 1.00 85.62 172 TYR A O 1
ATOM 1370 N N . LEU A 1 173 ? 1.030 -4.720 -11.484 1.00 87.81 173 LEU A N 1
ATOM 1371 C CA . LEU A 1 173 ? 1.123 -4.685 -12.934 1.00 87.81 173 LEU A CA 1
ATOM 1372 C C . LEU A 1 173 ? 2.467 -4.070 -13.311 1.00 87.81 173 LEU A C 1
ATOM 1374 O O . LEU A 1 173 ? 2.702 -2.895 -13.026 1.00 87.81 173 LEU A O 1
ATOM 1378 N N . TYR A 1 174 ? 3.333 -4.841 -13.956 1.00 88.06 174 TYR A N 1
ATOM 1379 C CA . TYR A 1 174 ? 4.586 -4.357 -14.520 1.00 88.06 174 TYR A CA 1
ATOM 1380 C C . TYR A 1 174 ? 4.472 -4.283 -16.039 1.00 88.06 174 TYR A C 1
ATOM 1382 O O . TYR A 1 174 ? 4.178 -5.272 -16.705 1.00 88.06 174 TYR A O 1
ATOM 1390 N N . VAL A 1 175 ? 4.698 -3.092 -16.579 1.00 88.25 175 VAL A N 1
ATOM 1391 C CA . VAL A 1 175 ? 4.688 -2.808 -18.010 1.00 88.25 175 VAL A CA 1
ATOM 1392 C C . VAL A 1 175 ? 6.105 -2.456 -18.427 1.00 88.25 175 VAL A C 1
ATOM 1394 O O . VAL A 1 175 ? 6.716 -1.549 -17.860 1.00 88.25 175 VAL A O 1
ATOM 1397 N N . LEU A 1 176 ? 6.606 -3.160 -19.434 1.00 85.94 176 LEU A N 1
ATOM 1398 C CA . LEU A 1 176 ? 7.882 -2.898 -20.083 1.00 85.94 176 LEU A CA 1
ATOM 1399 C C . LEU A 1 176 ? 7.626 -2.678 -21.568 1.00 85.94 176 LEU A C 1
ATOM 1401 O O . LEU A 1 176 ? 7.054 -3.532 -22.233 1.00 85.94 176 LEU A O 1
ATOM 1405 N N . MET A 1 177 ? 8.07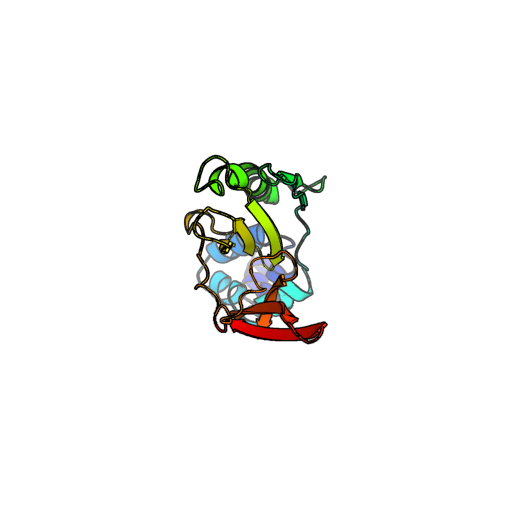5 -1.554 -22.095 1.00 85.75 177 MET A N 1
ATOM 1406 C CA . MET A 1 177 ? 7.975 -1.207 -23.502 1.00 85.75 177 MET A CA 1
ATOM 1407 C C . MET A 1 177 ? 9.369 -0.925 -24.032 1.00 85.75 177 MET A C 1
ATOM 1409 O O . MET A 1 177 ? 10.134 -0.239 -23.367 1.00 85.75 177 MET A O 1
ATOM 1413 N N . HIS A 1 178 ? 9.707 -1.428 -25.211 1.00 84.19 178 HIS A N 1
ATOM 1414 C CA . HIS A 1 178 ? 10.953 -1.066 -25.881 1.00 84.19 178 HIS A CA 1
ATOM 1415 C C . HIS A 1 178 ? 10.751 -0.968 -27.389 1.00 84.19 178 HIS A C 1
ATOM 1417 O O . HIS A 1 178 ? 9.851 -1.607 -27.947 1.00 84.19 178 HIS A O 1
ATOM 1423 N N . GLN A 1 179 ? 11.600 -0.183 -28.046 1.00 79.38 179 GLN A N 1
ATOM 1424 C CA . GLN A 1 179 ? 11.657 -0.147 -29.501 1.00 79.38 179 GLN A CA 1
ATOM 1425 C C . GLN A 1 179 ? 12.424 -1.369 -30.039 1.00 79.38 179 GLN A C 1
ATOM 1427 O O . GLN A 1 179 ? 13.331 -1.895 -29.387 1.00 79.38 179 GLN A O 1
ATOM 1432 N N . THR A 1 180 ? 12.021 -1.882 -31.195 1.00 78.38 180 THR A N 1
ATOM 1433 C CA . THR A 1 180 ? 12.678 -2.978 -31.915 1.00 78.38 180 THR A CA 1
ATOM 1434 C C . THR A 1 180 ? 13.504 -2.454 -33.087 1.00 78.38 180 THR A C 1
ATOM 1436 O O . THR A 1 180 ? 13.346 -1.314 -33.516 1.00 78.38 180 THR A O 1
ATOM 1439 N N . THR A 1 181 ? 14.379 -3.310 -33.625 1.00 75.12 181 THR A N 1
ATOM 1440 C CA . THR A 1 181 ? 15.246 -3.028 -34.788 1.00 75.12 181 THR A CA 1
ATOM 1441 C C . THR A 1 181 ? 14.499 -2.478 -35.999 1.00 75.12 181 THR A C 1
ATOM 1443 O O . THR A 1 181 ? 15.034 -1.663 -36.738 1.00 75.12 181 THR A O 1
ATOM 1446 N N . ASP A 1 182 ? 13.267 -2.936 -36.211 1.00 82.44 182 ASP A N 1
ATOM 1447 C CA . ASP A 1 182 ? 12.392 -2.550 -37.319 1.00 82.44 182 ASP A CA 1
ATOM 1448 C C . ASP A 1 182 ? 11.598 -1.261 -37.038 1.00 82.44 182 ASP A C 1
ATOM 1450 O O . ASP A 1 182 ? 10.633 -0.960 -37.739 1.00 82.44 182 ASP A O 1
ATOM 1454 N N . GLY A 1 183 ? 11.963 -0.517 -35.988 1.00 80.56 183 GLY A N 1
ATOM 1455 C CA . GLY A 1 183 ? 11.322 0.733 -35.583 1.00 80.56 183 GLY A CA 1
ATOM 1456 C C . GLY A 1 183 ? 9.978 0.561 -34.869 1.00 80.56 183 GLY A C 1
ATOM 1457 O O . GLY A 1 183 ? 9.401 1.560 -34.432 1.00 80.56 183 GLY A O 1
ATOM 1458 N N . LYS A 1 184 ? 9.471 -0.671 -34.711 1.00 84.69 184 LYS A N 1
ATOM 1459 C CA . LYS A 1 184 ? 8.229 -0.942 -33.970 1.00 84.69 184 LYS A CA 1
ATOM 1460 C C . LYS A 1 184 ? 8.447 -0.846 -32.461 1.00 84.69 184 LYS A C 1
ATOM 1462 O O . LYS A 1 184 ? 9.569 -0.820 -31.971 1.00 84.69 184 LYS A O 1
ATOM 1467 N N . HIS A 1 185 ? 7.351 -0.818 -31.710 1.00 84.50 185 HIS A N 1
ATOM 1468 C CA . HIS A 1 185 ? 7.385 -0.905 -30.254 1.00 84.50 185 HIS A CA 1
ATOM 1469 C C . HIS A 1 185 ? 6.769 -2.221 -29.797 1.00 84.50 185 HIS A C 1
ATOM 1471 O O . HIS A 1 185 ? 5.701 -2.614 -30.266 1.00 84.50 185 HIS A O 1
ATOM 1477 N N . ARG A 1 186 ? 7.432 -2.896 -28.858 1.00 85.94 186 ARG A N 1
ATOM 1478 C CA . ARG A 1 186 ? 6.905 -4.081 -28.178 1.00 85.94 186 ARG A CA 1
ATOM 1479 C C . ARG A 1 186 ? 6.603 -3.740 -26.733 1.00 85.94 186 ARG A C 1
ATOM 1481 O O . ARG A 1 186 ? 7.433 -3.130 -26.064 1.00 85.94 186 ARG A O 1
ATOM 1488 N N . VAL A 1 187 ? 5.430 -4.158 -26.266 1.00 88.44 187 VAL A N 1
ATOM 1489 C CA . VAL A 1 187 ? 4.971 -3.975 -24.887 1.00 88.44 187 VAL A CA 1
ATOM 1490 C C . VAL A 1 187 ? 4.781 -5.346 -24.251 1.00 88.44 187 VAL A C 1
ATOM 1492 O O . VAL A 1 187 ? 4.086 -6.199 -24.796 1.00 88.44 187 VAL A O 1
ATOM 1495 N N . TYR A 1 188 ? 5.385 -5.539 -23.087 1.00 86.44 188 TYR A N 1
ATOM 1496 C CA . TYR A 1 188 ? 5.223 -6.700 -22.227 1.00 86.44 188 TYR A CA 1
ATOM 1497 C C . TYR A 1 188 ? 4.475 -6.263 -20.980 1.00 86.44 188 TYR A C 1
ATOM 1499 O O . TYR A 1 188 ? 4.817 -5.254 -20.358 1.00 86.44 188 TYR A O 1
ATOM 1507 N N . ILE A 1 189 ? 3.458 -7.035 -20.621 1.00 88.69 189 ILE A N 1
ATOM 1508 C CA . ILE A 1 189 ? 2.630 -6.792 -19.449 1.00 88.69 189 ILE A CA 1
ATOM 1509 C C . ILE A 1 189 ? 2.724 -8.029 -18.569 1.00 88.69 189 ILE A C 1
ATOM 1511 O O . ILE A 1 189 ? 2.345 -9.124 -18.979 1.00 88.69 189 ILE A O 1
ATOM 1515 N N . TYR A 1 190 ? 3.228 -7.840 -17.358 1.00 87.12 190 TYR A N 1
ATOM 1516 C CA . TYR A 1 190 ? 3.360 -8.882 -16.355 1.00 87.12 190 TYR A CA 1
ATOM 1517 C C . TYR A 1 190 ? 2.468 -8.549 -15.168 1.00 87.12 190 TYR A C 1
ATOM 1519 O O . TYR A 1 190 ? 2.414 -7.403 -14.720 1.00 87.12 190 TYR A O 1
ATOM 1527 N N . ILE A 1 191 ? 1.777 -9.561 -14.650 1.00 87.50 191 ILE A N 1
ATOM 1528 C CA . ILE A 1 191 ? 0.931 -9.436 -13.466 1.00 87.50 191 ILE A CA 1
ATOM 1529 C C . ILE A 1 191 ? 1.530 -10.317 -12.380 1.00 87.50 191 ILE A C 1
ATOM 1531 O O . ILE A 1 191 ? 1.553 -11.539 -12.509 1.00 87.50 191 ILE A O 1
ATOM 1535 N N . LEU A 1 192 ? 1.987 -9.691 -11.303 1.00 84.62 192 LEU A N 1
ATOM 1536 C CA . LEU A 1 192 ? 2.315 -10.380 -10.068 1.00 84.62 192 LEU A CA 1
ATOM 1537 C C . LEU A 1 192 ? 1.037 -10.464 -9.231 1.00 84.62 192 LEU A C 1
ATOM 1539 O O . LEU A 1 192 ? 0.582 -9.453 -8.692 1.00 84.62 192 LEU A O 1
ATOM 1543 N N . LYS A 1 193 ? 0.440 -11.657 -9.180 1.00 81.50 193 LYS A N 1
ATOM 1544 C CA . LYS A 1 193 ? -0.718 -11.954 -8.328 1.00 81.50 193 LYS A CA 1
ATOM 1545 C C . LYS A 1 193 ? -0.251 -12.344 -6.932 1.00 81.50 193 LYS A C 1
ATOM 1547 O O . LYS A 1 193 ? 0.769 -13.017 -6.817 1.00 81.50 193 LYS A O 1
ATOM 1552 N N . HIS A 1 194 ? -1.034 -11.985 -5.916 1.00 70.00 194 HIS A N 1
ATOM 1553 C CA . HIS A 1 194 ? -0.706 -12.251 -4.510 1.00 70.00 194 HIS A CA 1
ATOM 1554 C C . HIS A 1 194 ? 0.664 -11.665 -4.127 1.00 70.00 194 HIS A C 1
ATOM 1556 O O . HIS A 1 194 ? 1.509 -12.343 -3.545 1.00 70.00 194 HIS A O 1
ATOM 1562 N N . GLY A 1 195 ? 0.903 -10.412 -4.522 1.00 60.22 195 GLY A N 1
ATOM 1563 C CA . GLY A 1 195 ? 2.029 -9.651 -3.996 1.00 60.22 195 GLY A CA 1
ATOM 1564 C C . GLY A 1 195 ? 1.862 -9.487 -2.485 1.00 60.22 195 GLY A C 1
ATOM 1565 O O . GLY A 1 195 ? 0.733 -9.336 -2.021 1.00 60.22 195 GLY A O 1
ATOM 1566 N N . ILE A 1 196 ? 2.989 -9.599 -1.777 1.00 53.59 196 ILE A N 1
ATOM 1567 C CA . ILE A 1 196 ? 3.132 -9.725 -0.314 1.00 53.59 196 ILE A CA 1
ATOM 1568 C C . ILE A 1 196 ? 2.212 -8.790 0.489 1.00 53.59 196 ILE A C 1
ATOM 1570 O O . ILE A 1 196 ? 2.010 -7.634 0.052 1.00 53.59 196 ILE A O 1
#

Secondary structure (DSSP, 8-state):
-HHHHHHHH-HHHHHHHHHT---HHHHHHHHTT-HHHHHHHT-HHHHHHHHHHSPPP--EEEEEETTEEEEEEE-SS--GGGHHHHHHHHHGGGGG-SSTT--EEEEEEETTEEEEEEE-SS-EEEEEEESSSGGG-EEEPPPPPPP--GGGGTT-EEEEEEEEEETTEEEEEEEEEEE-TTS-EEEEEEEEEEE-

Foldseek 3Di:
DVVVVVQCVDLVSLLVVLLPDQDPVVLVVQLVPDVSSVCSSVDPVSVVSSCVSHPDDDQFDWAQPDQDQIATDGDDDDDPVCVVLSVLRRPVSVVPCPDPRWRKDFQDADPQKTWIWTQDPVGIWIWIARSVCRVVPIHTDPDDDDDPDPQCPVPQKDKHKDWDDDDPAIKIWIWIWGADPVRDIDIDIDIRTRRD